Protein AF-0000000087427151 (afdb_homodimer)

Solvent-accessible surface area (backbone atoms only — not comparable to full-atom values): 13301 Å² total; per-residue (Å²): 130,55,68,69,26,50,52,30,38,53,50,11,52,51,24,40,55,51,20,52,50,47,48,50,53,54,58,50,24,74,82,51,83,74,67,78,64,53,66,47,52,51,38,21,28,48,28,22,36,52,40,26,17,50,49,28,34,48,53,12,50,48,68,59,67,52,64,54,45,85,96,53,90,45,73,67,59,61,66,34,48,52,46,16,54,52,26,26,49,53,14,23,51,39,22,36,74,51,30,50,87,61,68,54,30,51,50,14,49,50,30,34,51,47,13,52,48,31,36,48,62,40,44,51,86,55,68,64,62,88,91,108,129,54,70,68,26,50,53,30,38,54,50,11,51,53,23,40,54,52,20,51,50,48,48,52,52,54,57,51,25,73,81,51,83,73,66,77,64,53,67,48,52,51,38,21,27,48,27,22,36,52,40,27,16,50,49,30,33,47,52,12,50,47,68,60,68,52,63,55,46,86,95,53,90,46,75,67,61,59,65,33,48,51,46,16,55,53,27,25,48,54,14,21,50,37,21,36,74,53,28,49,89,60,68,53,31,51,50,14,50,49,30,34,50,46,13,52,50,31,37,48,62,41,44,50,86,54,68,63,61,88,91,108

Nearest PDB structures (foldseek):
  8fyv-assembly3_E  TM=3.499E-01  e=4.740E+00  Salmonella enterica subsp. enterica serovar Typhimurium
  2d4u-assembly1_A  TM=3.387E-01  e=9.715E+00  Escherichia coli
  8fyv-assembly3_E  TM=3.479E-01  e=5.621E+00  Salmonella enterica subsp. enterica serovar Typhimurium
  8zrt-assembly1_R  TM=3.777E-01  e=8.456E+00  Homo sapiens

Sequence (264 aa):
MPSISYWAIRLALIHLGLGLTAGALMLAHKGYPFLPHFDRWLTAHFHTMLFGWTVQLVIGVGYWILPKFRGGTSRGNDALAIAAIVLVNVGTLMGAGFALYGVAATVAFALQAGAAVCFAVHLWPRVKAFGAMPSISYWAIRLALIHLGLGLTAGALMLAHKGYPFLPHFDRWLTAHFHTMLFGWTVQLVIGVGYWILPKFRGGTSRGNDALAIAAIVLVNVGTLMGAGFALYGVAATVAFALQAGAAVCFAVHLWPRVKAFGA

InterPro domains:
  IPR036927 Cytochrome c oxidase-like, subunit I superfamily [G3DSA:1.20.210.10] (2-131)
  IPR036927 Cytochrome c oxidase-like, subunit I superfamily [SSF81442] (6-124)

pLDDT: mean 91.61, std 9.94, range [50.0, 98.88]

Organism: Persicimonas caeni (NCBI:txid2292766)

Radius of gyration: 19.92 Å; Cα contacts (8 Å, |Δi|>4): 358; chains: 2; bounding box: 45×57×50 Å

Foldseek 3Di:
DDPLLVVLQVQLVVLVVVLVVLVVVLVVCVVPPDDPPNVLSVQLSCLSNVQRHVVSNCLSVVLVPFDDDPPDPHLADVVLSVQLSVLSVVLSCQRNPVVDDDDSPVSSVVSNVSSVVSSCVSCVVRDDDVPD/DDPLLVVLQVQLVVLVVVLVVLVVVLVVCVVPPDDPPNVLSVQLSCLSNVQRHPVSNCLSVVLVPFDDPPPDPHLADVVLSVQLSVLSVVLSCQRNPPVDDDDSPVSSVVSNVSSVVSSCVSCVVRDDDVPD

Structure (mmCIF, N/CA/C/O backbone):
data_AF-0000000087427151-model_v1
#
loop_
_entity.id
_entity.type
_entity.pdbx_description
1 polymer 'Cbb3-type cytochrome c oxidase subunit I'
#
loop_
_atom_site.group_PDB
_atom_site.id
_atom_site.type_symbol
_atom_site.label_atom_id
_atom_site.label_alt_id
_atom_site.label_comp_id
_atom_site.label_asym_id
_atom_site.label_entity_id
_atom_site.label_seq_id
_atom_site.pdbx_PDB_ins_code
_atom_site.Cartn_x
_atom_site.Cartn_y
_atom_site.Cartn_z
_atom_site.occupancy
_atom_site.B_iso_or_equiv
_atom_site.auth_seq_id
_atom_site.auth_comp_id
_atom_site.auth_asym_id
_atom_site.auth_atom_id
_atom_site.pdbx_PDB_model_num
ATOM 1 N N . MET A 1 1 ? -7.93 14.383 13.516 1 87.38 1 MET A N 1
ATOM 2 C CA . MET A 1 1 ? -8.391 14 12.188 1 87.38 1 MET A CA 1
ATOM 3 C C . MET A 1 1 ? -9.891 13.742 12.188 1 87.38 1 MET A C 1
ATOM 5 O O . MET A 1 1 ? -10.461 13.352 13.211 1 87.38 1 MET A O 1
ATOM 9 N N . PRO A 1 2 ? -10.523 14.016 11.086 1 93.19 2 PRO A N 1
ATOM 10 C CA . PRO A 1 2 ? -11.969 13.766 11.023 1 93.19 2 PRO A CA 1
ATOM 11 C C . PRO A 1 2 ? -12.312 12.289 11.195 1 93.19 2 PRO A C 1
ATOM 13 O O . PRO A 1 2 ? -11.516 11.414 10.836 1 93.19 2 PRO A O 1
ATOM 16 N N . SER A 1 3 ? -13.508 12.055 11.781 1 95.81 3 SER A N 1
ATOM 17 C CA . SER A 1 3 ? -13.914 10.68 12.07 1 95.81 3 SER A CA 1
ATOM 18 C C . SER A 1 3 ? -13.938 9.828 10.812 1 95.81 3 SER A C 1
ATOM 20 O O . SER A 1 3 ? -13.602 8.641 10.852 1 95.81 3 SER A O 1
ATOM 22 N N . ILE A 1 4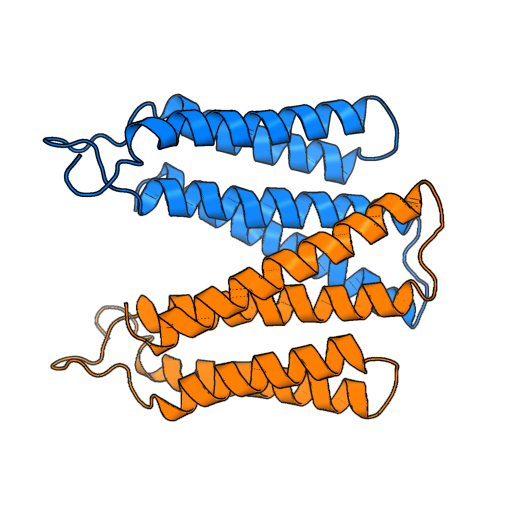 ? -14.297 10.336 9.648 1 97.62 4 ILE A N 1
ATOM 23 C CA . ILE A 1 4 ? -14.344 9.609 8.383 1 97.62 4 ILE A CA 1
ATOM 24 C C . ILE A 1 4 ? -12.945 9.109 8.016 1 97.62 4 ILE A C 1
ATOM 26 O O . ILE A 1 4 ? -12.766 7.941 7.676 1 97.62 4 ILE A O 1
ATOM 30 N N . SER A 1 5 ? -11.977 9.969 8.164 1 97.69 5 SER A N 1
ATOM 31 C CA . SER A 1 5 ? -10.594 9.594 7.895 1 97.69 5 SER A CA 1
ATOM 32 C C . SER A 1 5 ? -10.102 8.547 8.883 1 97.69 5 SER A C 1
ATOM 34 O O . SER A 1 5 ? -9.438 7.586 8.492 1 97.69 5 SER A O 1
ATOM 36 N N . TYR A 1 6 ? -10.484 8.789 10.102 1 96.94 6 TYR A N 1
ATOM 37 C CA . TYR A 1 6 ? -10.094 7.871 11.164 1 96.94 6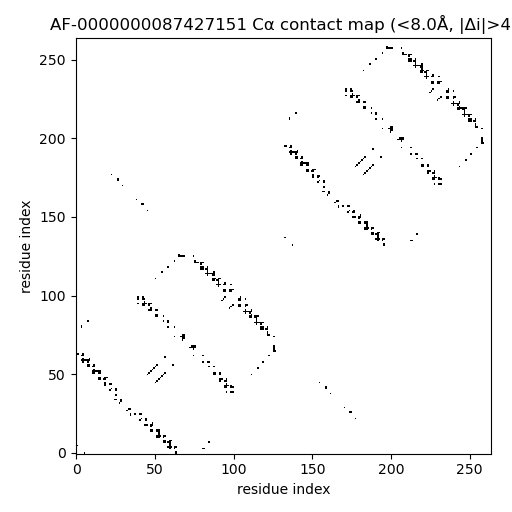 TYR A CA 1
ATOM 38 C C . TYR A 1 6 ? -10.523 6.445 10.844 1 96.94 6 TYR A C 1
ATOM 40 O O . TYR A 1 6 ? -9.703 5.523 10.859 1 96.94 6 TYR A O 1
ATOM 48 N N . TRP A 1 7 ? -11.68 6.203 10.539 1 98.06 7 TRP A N 1
ATOM 49 C CA . TRP A 1 7 ? -12.219 4.875 10.273 1 98.06 7 TRP A CA 1
ATOM 50 C C . TRP A 1 7 ? -11.672 4.312 8.969 1 98.06 7 TRP A C 1
ATOM 52 O O . TRP A 1 7 ? -11.352 3.125 8.875 1 98.06 7 TRP A O 1
ATOM 62 N N . ALA A 1 8 ? -11.586 5.168 7.961 1 98.62 8 ALA A N 1
ATOM 63 C CA . ALA A 1 8 ? -11.047 4.711 6.684 1 98.62 8 ALA A CA 1
ATOM 64 C C . ALA A 1 8 ? -9.625 4.188 6.852 1 98.62 8 ALA A C 1
ATOM 66 O O . ALA A 1 8 ? -9.281 3.125 6.32 1 98.62 8 ALA A O 1
ATOM 67 N N . ILE A 1 9 ? -8.852 4.898 7.637 1 98 9 ILE A N 1
ATOM 68 C CA . ILE A 1 9 ? -7.445 4.535 7.793 1 98 9 ILE A CA 1
ATOM 69 C C . ILE A 1 9 ? -7.324 3.295 8.672 1 98 9 ILE A C 1
ATOM 71 O O . ILE A 1 9 ? -6.531 2.396 8.391 1 98 9 ILE A O 1
ATOM 75 N N . ARG A 1 10 ? -8.102 3.18 9.711 1 98.44 10 ARG A N 1
ATOM 76 C CA . ARG A 1 10 ? -8.102 1.993 10.562 1 98.44 10 ARG A CA 1
ATOM 77 C C . ARG A 1 10 ? -8.484 0.75 9.766 1 98.44 10 ARG A C 1
ATOM 79 O O . ARG A 1 10 ? -7.84 -0.297 9.898 1 98.44 10 ARG A O 1
ATOM 86 N N . LEU A 1 11 ? -9.484 0.856 8.93 1 98.81 11 LEU A N 1
ATOM 87 C CA . LEU A 1 11 ? -9.906 -0.266 8.094 1 98.81 11 LEU A CA 1
ATOM 88 C C . LEU A 1 11 ? -8.836 -0.619 7.07 1 98.81 11 LEU A C 1
ATOM 90 O O . LEU A 1 11 ? -8.602 -1.797 6.789 1 98.81 11 LEU A O 1
ATOM 94 N N . ALA A 1 12 ? -8.211 0.406 6.559 1 98.69 12 ALA A N 1
ATOM 95 C CA . ALA A 1 12 ? -7.121 0.163 5.621 1 98.69 12 ALA A CA 1
ATOM 96 C C . ALA A 1 12 ? -6 -0.641 6.277 1 98.69 12 ALA A C 1
ATOM 98 O O . ALA A 1 12 ? -5.445 -1.556 5.664 1 98.69 12 ALA A O 1
ATOM 99 N N . LEU A 1 13 ? -5.715 -0.351 7.531 1 98.38 13 LEU A N 1
ATOM 100 C CA . LEU A 1 13 ? -4.648 -1.036 8.25 1 98.38 13 LEU A CA 1
ATOM 101 C C . LEU A 1 13 ? -5.027 -2.486 8.539 1 98.38 13 LEU A C 1
ATOM 103 O O . LEU A 1 13 ? -4.172 -3.371 8.516 1 98.38 13 LEU A O 1
ATOM 107 N N . ILE A 1 14 ? -6.207 -2.705 8.812 1 98.5 14 ILE A N 1
ATOM 108 C CA . ILE A 1 14 ? -6.68 -4.07 9 1 98.5 14 ILE A CA 1
ATOM 109 C C . ILE A 1 14 ? -6.508 -4.863 7.707 1 98.5 14 ILE A C 1
ATOM 111 O O . ILE A 1 14 ? -5.984 -5.98 7.723 1 98.5 14 ILE A O 1
ATOM 115 N N . HIS A 1 15 ? -6.898 -4.312 6.598 1 98.69 15 HIS A N 1
ATOM 116 C CA . HIS A 1 15 ? -6.738 -4.961 5.301 1 98.69 15 HIS A CA 1
ATOM 117 C C . HIS A 1 15 ? -5.266 -5.16 4.965 1 98.69 15 HIS A C 1
ATOM 119 O O . HIS A 1 15 ? -4.898 -6.16 4.344 1 98.69 15 HIS A O 1
ATOM 125 N N . LEU A 1 16 ? -4.469 -4.176 5.344 1 98.31 16 LEU A N 1
ATOM 126 C CA . LEU A 1 16 ? -3.031 -4.34 5.16 1 98.31 16 LEU A CA 1
ATOM 127 C C . LEU A 1 16 ? -2.537 -5.605 5.848 1 98.31 16 LEU A C 1
ATOM 129 O O . LEU A 1 16 ? -1.842 -6.422 5.234 1 98.31 16 LEU A O 1
ATOM 133 N N . GLY A 1 17 ? -2.887 -5.77 7.094 1 97.62 17 GLY A N 1
ATOM 134 C CA . GLY A 1 17 ? -2.49 -6.957 7.836 1 97.62 17 GLY A CA 1
ATOM 135 C C . GLY A 1 17 ? -2.971 -8.25 7.195 1 97.62 17 GLY A C 1
ATOM 136 O O . GLY A 1 17 ? -2.203 -9.203 7.059 1 97.62 17 GLY A O 1
ATOM 137 N N . LEU A 1 18 ? -4.188 -8.219 6.762 1 97.62 18 LEU A N 1
ATOM 138 C CA . LEU A 1 18 ? -4.777 -9.398 6.141 1 97.62 18 LEU A CA 1
ATOM 139 C C . LEU A 1 18 ? -4.121 -9.695 4.797 1 97.62 18 LEU A C 1
ATOM 141 O O . LEU A 1 18 ? -3.814 -10.852 4.492 1 97.62 18 LEU A O 1
ATOM 145 N N . GLY A 1 19 ? -3.969 -8.695 4.027 1 97.38 19 GLY A N 1
ATOM 146 C CA . GLY A 1 19 ? -3.355 -8.859 2.719 1 97.38 19 GLY A CA 1
ATOM 147 C C . GLY A 1 19 ? -1.903 -9.289 2.791 1 97.38 19 GLY A C 1
ATOM 148 O O . GLY A 1 19 ? -1.458 -10.125 2.002 1 97.38 19 GLY A O 1
ATOM 149 N N . LEU A 1 20 ? -1.153 -8.734 3.754 1 96.88 20 LEU A N 1
ATOM 150 C CA . LEU A 1 20 ? 0.233 -9.133 3.971 1 96.88 20 LEU A CA 1
ATOM 151 C C . LEU A 1 20 ? 0.316 -10.602 4.387 1 96.88 20 LEU A C 1
ATOM 153 O O . LEU A 1 20 ? 1.207 -11.328 3.938 1 96.88 20 LEU A O 1
ATOM 157 N N . THR A 1 21 ? -0.578 -10.977 5.234 1 97.12 21 THR A N 1
ATOM 158 C CA . THR A 1 21 ? -0.608 -12.367 5.684 1 97.12 21 THR A CA 1
ATOM 159 C C . THR A 1 21 ? -0.883 -13.305 4.512 1 97.12 21 THR A C 1
ATOM 161 O O . THR A 1 21 ? -0.166 -14.289 4.32 1 97.12 21 THR A O 1
ATOM 164 N N . ALA A 1 22 ? -1.853 -13.016 3.699 1 95.44 22 ALA A N 1
ATOM 165 C CA . ALA A 1 22 ? -2.168 -13.828 2.529 1 95.44 22 ALA A CA 1
ATOM 166 C C . ALA A 1 22 ? -0.983 -13.898 1.57 1 95.44 22 ALA A C 1
ATOM 168 O O . ALA A 1 22 ? -0.654 -14.961 1.05 1 95.44 22 ALA A O 1
ATOM 169 N N . GLY A 1 23 ? -0.388 -12.805 1.284 1 95.62 23 GLY A N 1
ATOM 170 C CA . GLY A 1 23 ? 0.775 -12.766 0.413 1 95.62 23 GLY A CA 1
ATOM 171 C C . GLY A 1 23 ? 1.943 -13.578 0.933 1 95.62 23 GLY A C 1
ATOM 172 O O . GLY A 1 23 ? 2.613 -14.273 0.165 1 95.62 23 G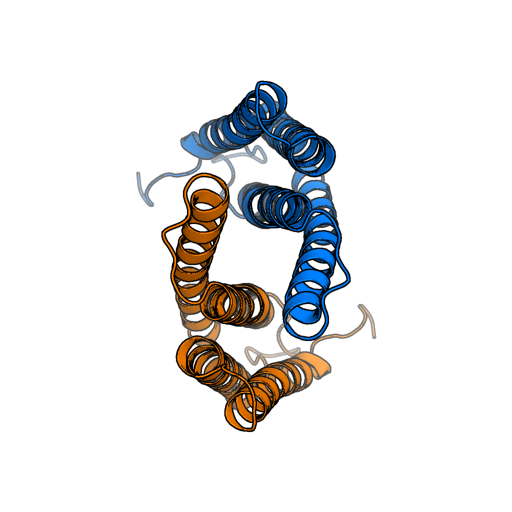LY A O 1
ATOM 173 N N . ALA A 1 24 ? 2.176 -13.445 2.248 1 94.81 24 ALA A N 1
ATOM 174 C CA . ALA A 1 24 ? 3.264 -14.203 2.861 1 94.81 24 ALA A CA 1
ATOM 175 C C . ALA A 1 24 ? 3.025 -15.703 2.742 1 94.81 24 ALA A C 1
ATOM 177 O O . ALA A 1 24 ? 3.955 -16.469 2.477 1 94.81 24 ALA A O 1
ATOM 178 N N . LEU A 1 25 ? 1.838 -16.109 2.922 1 94.75 25 LEU A N 1
ATOM 179 C CA . LEU A 1 25 ? 1.504 -17.516 2.801 1 94.75 25 LEU A CA 1
ATOM 180 C C . LEU A 1 25 ? 1.685 -18 1.364 1 94.75 25 LEU A C 1
ATOM 182 O O . LEU A 1 25 ? 2.164 -19.109 1.132 1 94.75 25 LEU A O 1
ATOM 186 N N . MET A 1 26 ? 1.349 -17.188 0.413 1 93.56 26 MET A N 1
ATOM 187 C CA . MET A 1 26 ? 1.511 -17.547 -0.993 1 93.56 26 MET A CA 1
ATOM 188 C C . MET A 1 26 ? 2.986 -17.656 -1.362 1 93.56 26 MET A C 1
ATOM 190 O O . MET A 1 26 ? 3.381 -18.531 -2.125 1 93.56 26 MET A O 1
ATOM 194 N N . LEU A 1 27 ? 3.719 -16.766 -0.866 1 90.88 27 LEU A N 1
ATOM 195 C CA . LEU A 1 27 ? 5.156 -16.812 -1.106 1 90.88 27 LEU A CA 1
ATOM 196 C C . LEU A 1 27 ? 5.766 -18.078 -0.511 1 90.88 27 LEU A C 1
ATOM 198 O O . LEU A 1 27 ? 6.598 -18.719 -1.147 1 90.88 27 LEU A O 1
ATOM 202 N N . ALA A 1 28 ? 5.359 -18.438 0.677 1 91.06 28 ALA A N 1
ATOM 203 C CA . ALA A 1 28 ? 5.828 -19.656 1.327 1 91.06 28 ALA A CA 1
ATOM 204 C C . ALA A 1 28 ? 5.41 -20.906 0.539 1 91.06 28 ALA A C 1
ATOM 206 O O . ALA A 1 28 ? 6.145 -21.891 0.482 1 91.06 28 ALA A O 1
ATOM 207 N N . HIS A 1 29 ? 4.277 -20.828 -0.017 1 91.88 29 HIS A N 1
ATOM 208 C CA . HIS A 1 29 ? 3.732 -21.922 -0.804 1 91.88 29 HIS A CA 1
ATOM 209 C C . HIS A 1 29 ? 4.633 -22.25 -1.991 1 91.88 29 HIS A C 1
ATOM 211 O O . HIS A 1 29 ? 4.664 -23.391 -2.459 1 91.88 29 HIS A O 1
ATOM 217 N N . LYS A 1 30 ? 5.289 -21.25 -2.508 1 82.56 30 LYS A N 1
ATOM 218 C CA . LYS A 1 30 ? 6.211 -21.469 -3.619 1 82.56 30 LYS A CA 1
ATOM 219 C C . LYS A 1 30 ? 7.285 -22.484 -3.254 1 82.56 30 LYS A C 1
ATOM 221 O O . LYS A 1 30 ? 7.684 -23.297 -4.086 1 82.56 30 LYS A O 1
ATOM 226 N N . GLY A 1 31 ? 7.832 -22.531 -2.035 1 81.62 31 GLY A N 1
ATOM 227 C CA . GLY A 1 31 ? 8.844 -23.469 -1.577 1 81.62 31 GLY A CA 1
ATOM 228 C C . GLY A 1 31 ? 8.273 -24.812 -1.201 1 81.62 31 GLY A C 1
ATOM 229 O O . GLY A 1 31 ? 8.875 -25.859 -1.503 1 81.62 31 GLY A O 1
ATOM 230 N N . TYR A 1 32 ? 7.168 -24.719 -0.47 1 87.25 32 TYR A N 1
ATOM 231 C CA . TYR A 1 32 ? 6.453 -25.906 -0.034 1 87.25 32 TYR A CA 1
ATOM 232 C C . TYR A 1 32 ? 4.953 -25.766 -0.268 1 87.25 32 TYR A C 1
ATOM 234 O O . TYR A 1 32 ? 4.262 -25.094 0.506 1 87.25 32 TYR A O 1
ATOM 242 N N . PRO A 1 33 ? 4.453 -26.5 -1.306 1 88.75 33 PRO A N 1
ATOM 243 C CA . PRO A 1 33 ? 3.043 -26.328 -1.659 1 88.75 33 PRO A CA 1
ATOM 244 C C . PRO A 1 33 ? 2.098 -26.828 -0.568 1 88.75 33 PRO A C 1
ATOM 246 O O . PRO A 1 33 ? 2.186 -28 -0.154 1 88.75 33 PRO A O 1
ATOM 249 N N . PHE A 1 34 ? 1.291 -25.891 0.056 1 91.94 34 PHE A N 1
ATOM 250 C CA . PHE A 1 34 ? 0.38 -26.281 1.126 1 91.94 34 PHE A CA 1
ATOM 251 C C . PHE A 1 34 ? -0.956 -25.562 0.99 1 91.94 34 PHE A C 1
ATOM 253 O O . PHE A 1 34 ? -1.916 -25.891 1.691 1 91.94 34 PHE A O 1
ATOM 260 N N . LEU A 1 35 ? -1.004 -24.516 0.107 1 88.56 35 LEU A N 1
ATOM 261 C CA . LEU A 1 35 ? -2.217 -23.734 -0.038 1 88.56 35 LEU A CA 1
ATOM 262 C C . LEU A 1 35 ? -3.113 -24.297 -1.132 1 88.56 35 LEU A C 1
ATOM 264 O O . LEU A 1 35 ? -2.766 -24.25 -2.314 1 88.56 35 LEU A O 1
ATOM 268 N N . PRO A 1 36 ? -4.262 -24.906 -0.667 1 88.81 36 PRO A N 1
ATOM 269 C CA . PRO A 1 36 ? -5.211 -25.312 -1.708 1 88.81 36 PRO A CA 1
ATOM 270 C C . PRO A 1 36 ? -5.867 -24.125 -2.406 1 88.81 36 PRO A C 1
ATOM 272 O O . PRO A 1 36 ? -5.969 -23.047 -1.825 1 88.81 36 PRO A O 1
ATOM 275 N N . HIS A 1 37 ? -6.254 -24.281 -3.688 1 87.25 37 HIS A N 1
ATOM 276 C CA . HIS A 1 37 ? -6.945 -23.25 -4.457 1 87.25 37 HIS A CA 1
ATOM 277 C C . HIS A 1 37 ? -6.152 -21.953 -4.477 1 87.25 37 HIS A C 1
ATOM 279 O O . HIS A 1 37 ? -6.691 -20.875 -4.176 1 87.25 37 HIS A O 1
ATOM 285 N N . PHE A 1 38 ? -4.949 -21.953 -4.836 1 88 38 PHE A N 1
ATOM 286 C CA . PHE A 1 38 ? -4.023 -20.812 -4.883 1 88 38 PHE A CA 1
ATOM 287 C C . PHE A 1 38 ? -4.652 -19.625 -5.598 1 88 38 PHE A C 1
ATOM 289 O O . PHE A 1 38 ? -4.453 -18.484 -5.199 1 88 38 PHE A O 1
ATOM 296 N N . ASP A 1 39 ? -5.426 -19.922 -6.566 1 86.44 39 ASP A N 1
ATOM 297 C CA . ASP A 1 39 ? -6.062 -18.875 -7.359 1 86.44 39 ASP A CA 1
ATOM 298 C C . ASP A 1 39 ? -7.023 -18.062 -6.508 1 86.44 39 ASP A C 1
ATOM 300 O O . ASP A 1 39 ? -7.168 -16.844 -6.715 1 86.44 39 ASP A O 1
ATOM 304 N N . ARG A 1 40 ? -7.629 -18.719 -5.574 1 89.31 40 ARG A N 1
ATOM 305 C CA . ARG A 1 40 ? -8.555 -18 -4.699 1 89.31 40 ARG A CA 1
ATOM 306 C C . ARG A 1 40 ? -7.801 -17.094 -3.736 1 89.31 40 ARG A C 1
ATOM 308 O O . ARG A 1 40 ? -8.281 -16.016 -3.398 1 89.31 40 ARG A O 1
ATOM 315 N N . TRP A 1 41 ? -6.684 -17.547 -3.311 1 92.56 41 TRP A N 1
ATOM 316 C CA . TRP A 1 41 ? -5.844 -16.734 -2.441 1 92.56 41 TRP A CA 1
ATOM 317 C C . TRP A 1 41 ? -5.324 -15.508 -3.182 1 92.56 41 TRP A C 1
ATOM 319 O O . TRP A 1 41 ? -5.25 -14.414 -2.613 1 92.56 41 TRP A O 1
ATOM 329 N N . LEU A 1 42 ? -4.973 -15.734 -4.406 1 92.69 42 LEU A N 1
ATOM 330 C CA . LEU A 1 42 ? -4.492 -14.633 -5.242 1 92.69 42 LEU A CA 1
ATOM 331 C C . LEU A 1 42 ? -5.57 -13.57 -5.418 1 92.69 42 LEU A C 1
ATOM 333 O O . LEU A 1 42 ? -5.289 -12.375 -5.309 1 92.69 42 LEU A O 1
ATOM 337 N N . THR A 1 43 ? -6.738 -14 -5.719 1 93.06 43 THR A N 1
ATOM 338 C CA . THR A 1 43 ? -7.855 -13.078 -5.91 1 93.06 43 THR A CA 1
ATOM 339 C C . THR A 1 43 ? -8.156 -12.32 -4.621 1 93.06 43 THR A C 1
ATOM 341 O O . THR A 1 43 ? -8.336 -11.102 -4.637 1 93.06 43 THR A O 1
ATOM 344 N N . ALA A 1 44 ? -8.188 -13.023 -3.529 1 94.5 44 ALA A N 1
ATOM 345 C CA . ALA A 1 44 ? -8.438 -12.398 -2.234 1 94.5 44 ALA A CA 1
ATOM 346 C C . ALA A 1 44 ? -7.352 -11.383 -1.89 1 94.5 44 ALA A C 1
ATOM 348 O O . ALA A 1 44 ? -7.645 -10.281 -1.423 1 94.5 44 ALA A O 1
ATOM 349 N N . HIS A 1 45 ? -6.145 -11.773 -2.084 1 96.88 45 HIS A N 1
ATOM 350 C CA . HIS A 1 45 ? -5.008 -10.883 -1.857 1 96.88 45 HIS A CA 1
ATOM 351 C C . HIS A 1 45 ? -5.121 -9.617 -2.699 1 96.88 45 HIS A C 1
ATOM 353 O O . HIS A 1 45 ? -4.941 -8.516 -2.188 1 96.88 45 HIS A O 1
ATOM 359 N N . PHE A 1 46 ? -5.457 -9.766 -3.928 1 96 46 PHE A N 1
ATOM 360 C CA . PHE A 1 46 ? -5.605 -8.648 -4.859 1 96 46 PHE A CA 1
ATOM 361 C C . PHE A 1 46 ? -6.637 -7.652 -4.352 1 96 46 PHE A C 1
ATOM 363 O O . PHE A 1 46 ? -6.355 -6.457 -4.242 1 96 46 PHE A O 1
ATOM 370 N N . HIS A 1 47 ? -7.773 -8.133 -4.027 1 96.69 47 HIS A N 1
ATOM 371 C CA . HIS A 1 47 ? -8.844 -7.25 -3.584 1 96.69 47 HIS A CA 1
ATOM 372 C C . HIS A 1 47 ? -8.5 -6.59 -2.254 1 96.69 47 HIS A C 1
ATOM 374 O O . HIS A 1 47 ? -8.727 -5.391 -2.074 1 96.69 47 HIS A O 1
ATOM 380 N N . THR A 1 48 ? -7.957 -7.309 -1.36 1 97.62 48 THR A N 1
ATOM 381 C CA . THR A 1 48 ? -7.668 -6.805 -0.023 1 97.62 48 THR A CA 1
ATOM 382 C C . THR A 1 48 ? -6.547 -5.77 -0.068 1 97.62 48 THR A C 1
ATOM 384 O O . THR A 1 48 ? -6.609 -4.75 0.625 1 97.62 48 THR A O 1
ATOM 387 N N . MET A 1 49 ? -5.586 -5.996 -0.884 1 98.38 49 MET A N 1
ATOM 388 C CA . MET A 1 49 ? -4.449 -5.082 -0.906 1 98.38 49 MET A CA 1
ATOM 389 C C . MET A 1 49 ? -4.738 -3.871 -1.787 1 98.38 49 MET A C 1
ATOM 391 O O . MET A 1 49 ? -4.473 -2.734 -1.395 1 98.38 49 MET A O 1
ATOM 395 N N . LEU A 1 50 ? -5.242 -4.059 -3.002 1 97.81 50 LEU A N 1
ATOM 396 C CA . LEU A 1 50 ? -5.48 -2.939 -3.906 1 97.81 50 LEU A CA 1
ATOM 397 C C . LEU A 1 50 ? -6.613 -2.057 -3.391 1 97.81 50 LEU A C 1
ATOM 399 O O . LEU A 1 50 ? -6.445 -0.841 -3.262 1 97.81 50 LEU A O 1
ATOM 403 N N . PHE A 1 51 ? -7.656 -2.699 -3.074 1 98.31 51 PHE A N 1
ATOM 404 C CA . PHE A 1 51 ? -8.828 -1.899 -2.74 1 98.31 51 PHE A CA 1
ATOM 405 C C . PHE A 1 51 ? -8.938 -1.702 -1.233 1 98.31 51 PHE A C 1
ATOM 407 O O . PHE A 1 51 ? -9.125 -0.579 -0.761 1 98.31 51 PHE A O 1
ATOM 414 N N . GLY A 1 52 ? -8.797 -2.746 -0.444 1 98.5 52 GLY A N 1
ATOM 415 C CA . GLY A 1 52 ? -8.93 -2.664 1.002 1 98.5 52 GLY A CA 1
ATOM 416 C C . GLY A 1 52 ? -7.887 -1.771 1.647 1 98.5 52 GLY A C 1
ATOM 417 O O . GLY A 1 52 ? -8.203 -0.967 2.525 1 98.5 52 GLY A O 1
ATOM 418 N N . TRP A 1 53 ? -6.684 -1.924 1.209 1 98.44 53 TRP A N 1
ATOM 419 C CA . TRP A 1 53 ? -5.578 -1.182 1.805 1 98.44 53 TRP A CA 1
ATOM 420 C C . TRP A 1 53 ? -5.254 0.063 0.986 1 98.44 53 TRP A C 1
ATOM 422 O O . TRP A 1 53 ? -5.461 1.188 1.447 1 98.44 53 TRP A O 1
ATOM 432 N N . THR A 1 54 ? -4.906 -0.07 -0.258 1 97.88 54 THR A N 1
ATOM 433 C CA . THR A 1 54 ? -4.332 1.026 -1.032 1 97.88 54 THR A CA 1
ATOM 434 C C . THR A 1 54 ? -5.391 2.084 -1.337 1 97.88 54 THR A C 1
ATOM 436 O O . THR A 1 54 ? -5.223 3.254 -0.992 1 97.88 54 THR A O 1
ATOM 439 N N . VAL A 1 55 ? -6.484 1.717 -1.98 1 98.31 55 VAL A N 1
ATOM 440 C CA . VAL A 1 55 ? -7.516 2.676 -2.367 1 98.31 55 VAL A CA 1
ATOM 441 C C . VAL A 1 55 ? -8.148 3.285 -1.12 1 98.31 55 VAL A C 1
ATOM 443 O O . VAL A 1 55 ? -8.375 4.496 -1.06 1 98.31 55 VAL A O 1
ATOM 446 N N . GLN A 1 56 ? -8.398 2.465 -0.146 1 98.81 56 GLN A N 1
ATOM 447 C CA . GLN A 1 56 ? -9.016 2.957 1.08 1 98.81 56 GLN A CA 1
ATOM 448 C C . GLN A 1 56 ? -8.078 3.893 1.834 1 98.81 56 GLN A C 1
ATOM 450 O O . GLN A 1 56 ? -8.523 4.855 2.461 1 98.81 56 GLN A O 1
ATOM 455 N N . LEU A 1 57 ? -6.809 3.607 1.793 1 97.75 57 LEU A N 1
ATOM 456 C CA . LEU A 1 57 ? -5.855 4.551 2.365 1 97.75 57 LEU A CA 1
ATOM 457 C C . LEU A 1 57 ? -5.938 5.902 1.665 1 97.75 57 LEU A C 1
ATOM 459 O O . LEU A 1 57 ? -5.902 6.945 2.318 1 97.75 57 LEU A O 1
ATOM 463 N N . VAL A 1 58 ? -6 5.855 0.385 1 96.69 58 VAL A N 1
ATOM 464 C CA . VAL A 1 58 ? -6.109 7.074 -0.41 1 96.69 58 VAL A CA 1
ATOM 465 C C . VAL A 1 58 ? -7.375 7.836 -0.021 1 96.69 58 VAL A C 1
ATOM 467 O O . VAL A 1 58 ? -7.352 9.055 0.129 1 96.69 58 VAL A O 1
ATOM 470 N N . ILE A 1 59 ? -8.461 7.152 0.184 1 98.06 59 ILE A N 1
ATOM 471 C CA . ILE A 1 59 ? -9.727 7.773 0.57 1 98.06 59 ILE A CA 1
ATOM 472 C C . ILE A 1 59 ? -9.578 8.445 1.933 1 98.06 59 ILE A C 1
ATOM 474 O O . ILE A 1 59 ? -9.953 9.602 2.105 1 98.06 59 ILE A O 1
ATOM 478 N N . GLY A 1 60 ? -9.016 7.723 2.875 1 97.44 60 GLY A N 1
ATOM 479 C CA . GLY A 1 60 ? -8.867 8.25 4.223 1 97.44 60 GLY A CA 1
ATOM 480 C C . GLY A 1 60 ? -7.922 9.43 4.297 1 97.44 60 GLY A C 1
ATOM 481 O O . GLY A 1 60 ? -8.258 10.469 4.879 1 97.44 60 GLY A O 1
ATOM 482 N N . VAL A 1 61 ? -6.742 9.297 3.711 1 94.56 61 VAL A N 1
ATOM 483 C CA . VAL A 1 61 ? -5.738 10.352 3.752 1 94.56 61 VAL A CA 1
ATOM 484 C C . VAL A 1 61 ? -6.18 11.531 2.881 1 94.56 61 VAL A C 1
ATOM 486 O O . VAL A 1 61 ? -6.012 12.688 3.26 1 94.56 61 VAL A O 1
ATOM 489 N N . GLY A 1 62 ? -6.73 11.203 1.718 1 94.5 62 GLY A N 1
ATOM 490 C CA . GLY A 1 62 ? -7.219 12.258 0.84 1 94.5 62 GLY A CA 1
ATOM 491 C C . GLY A 1 62 ? -8.297 13.109 1.479 1 94.5 62 GLY A C 1
ATOM 492 O O . GLY A 1 62 ? -8.281 14.336 1.339 1 94.5 62 GLY A O 1
ATOM 493 N N . TYR A 1 63 ? -9.25 12.523 2.139 1 96.19 63 TYR A N 1
ATOM 494 C CA . TYR A 1 63 ? -10.297 13.258 2.85 1 96.19 63 TYR A CA 1
ATOM 495 C C . TYR A 1 63 ? -9.688 14.195 3.883 1 96.19 63 TYR A C 1
ATOM 497 O O . TYR A 1 63 ? -10.164 15.32 4.059 1 96.19 63 TYR A O 1
ATOM 505 N N . TRP A 1 64 ? -8.641 13.727 4.477 1 92.81 64 TRP A N 1
ATOM 506 C CA . TRP A 1 64 ? -8.031 14.43 5.605 1 92.81 64 TRP A CA 1
ATOM 507 C C . TRP A 1 64 ? -7.148 15.57 5.121 1 92.81 64 TRP A C 1
ATOM 509 O O . TRP A 1 64 ? -7.25 16.703 5.621 1 92.81 64 TRP A O 1
ATOM 519 N N . ILE A 1 65 ? -6.355 15.391 4.07 1 89.88 65 ILE A N 1
ATOM 520 C CA . ILE A 1 65 ? -5.238 16.297 3.83 1 89.88 65 ILE A CA 1
ATOM 521 C C . ILE A 1 65 ? -5.621 17.312 2.76 1 89.88 65 ILE A C 1
ATOM 523 O O . ILE A 1 65 ? -5.02 18.391 2.67 1 89.88 65 ILE A O 1
ATOM 527 N N . LEU A 1 66 ? -6.535 17.047 1.875 1 88.94 66 LEU A N 1
ATOM 528 C CA . LEU A 1 66 ? -6.883 18 0.831 1 88.94 66 LEU A CA 1
ATOM 529 C C . LEU A 1 66 ? -7.551 19.234 1.429 1 88.94 66 LEU A C 1
ATOM 531 O O . LEU A 1 66 ? -8.242 19.141 2.443 1 88.94 66 LEU A O 1
ATOM 535 N N . PRO A 1 67 ? -7.355 20.359 0.812 1 86.56 67 PRO A N 1
ATOM 536 C CA . PRO A 1 67 ? -7.855 21.625 1.378 1 86.56 67 PRO A CA 1
ATOM 537 C C . PRO A 1 67 ? -9.375 21.641 1.519 1 86.56 67 PRO A C 1
ATOM 539 O O . PRO A 1 67 ? -10.086 21.078 0.674 1 86.56 67 PRO A O 1
ATOM 542 N N . LYS A 1 68 ? -9.812 22.266 2.586 1 89.06 68 LYS A N 1
ATOM 543 C CA . LYS A 1 68 ? -11.234 22.531 2.791 1 89.06 68 LYS A CA 1
ATOM 544 C C . LYS A 1 68 ? -11.727 23.656 1.881 1 89.06 68 LYS A C 1
ATOM 546 O O . LYS A 1 68 ? -10.922 24.328 1.237 1 89.06 68 LYS A O 1
ATOM 551 N N . PHE A 1 69 ? -13.086 23.672 1.745 1 84.25 69 PHE A N 1
ATOM 552 C CA . PHE A 1 69 ? -13.648 24.766 0.977 1 84.25 69 PHE A CA 1
ATOM 553 C C . PHE A 1 69 ? -13.375 26.109 1.663 1 84.25 69 PHE A C 1
ATOM 555 O O . PHE A 1 69 ? -13.312 26.172 2.893 1 84.25 69 PHE A O 1
ATOM 562 N N . ARG A 1 70 ? -13.094 27.062 0.787 1 75.62 70 ARG A N 1
ATOM 563 C CA . ARG A 1 70 ? -12.766 28.406 1.267 1 75.62 70 ARG A CA 1
ATOM 564 C C . ARG A 1 70 ? -13.852 28.922 2.197 1 75.62 70 ARG A C 1
ATOM 566 O O . ARG A 1 70 ? -15.039 28.859 1.878 1 75.62 70 ARG A O 1
ATOM 573 N N . GLY A 1 71 ? -13.422 29.5 3.213 1 73.62 71 GLY A N 1
ATOM 574 C CA . GLY A 1 71 ? -14.305 30.234 4.105 1 73.62 71 GLY A CA 1
ATOM 575 C C . GLY A 1 71 ? -14.953 29.359 5.16 1 73.62 71 GLY A C 1
ATOM 576 O O . GLY A 1 71 ? -15.727 29.844 5.984 1 73.62 71 GLY A O 1
ATOM 577 N N . GLY A 1 72 ? -14.648 27.953 5.051 1 73.31 72 GLY A N 1
ATOM 578 C CA . GLY A 1 72 ? -15.375 27.188 6.043 1 73.31 72 GLY A CA 1
ATOM 579 C C . GLY A 1 72 ? -14.641 25.938 6.492 1 73.31 72 GLY A C 1
ATOM 580 O O . GLY A 1 72 ? -13.422 25.828 6.32 1 73.31 72 GLY A O 1
ATOM 581 N N . THR A 1 73 ? -15.375 25.172 7.262 1 79.06 73 THR A N 1
ATOM 582 C CA . THR A 1 73 ? -14.875 23.922 7.855 1 79.06 73 THR A CA 1
ATOM 583 C C . THR A 1 73 ? -15.352 22.719 7.055 1 79.06 73 THR A C 1
ATOM 585 O O . THR A 1 73 ? -15.023 21.578 7.387 1 79.06 73 THR A O 1
ATOM 588 N N . SER A 1 74 ? -15.969 23.172 5.906 1 88.94 74 SER A N 1
ATOM 589 C CA . SER A 1 74 ? -16.594 22.047 5.207 1 88.94 74 SER A CA 1
ATOM 590 C C . SER A 1 74 ? -15.633 21.391 4.227 1 88.94 74 SER A C 1
ATOM 592 O O . SER A 1 74 ? -14.844 22.078 3.572 1 88.94 74 SER A O 1
ATOM 594 N N . ARG A 1 75 ? -15.711 19.984 4.055 1 92.75 75 ARG A N 1
ATOM 595 C CA . ARG A 1 75 ? -14.938 19.219 3.09 1 92.75 75 ARG A CA 1
ATOM 596 C C . ARG A 1 75 ? -15.82 18.719 1.952 1 92.75 75 ARG A C 1
ATOM 598 O O . ARG A 1 75 ? -15.414 17.859 1.167 1 92.75 75 ARG A O 1
ATOM 605 N N . GLY A 1 76 ? -17.109 19.234 1.893 1 92.5 76 GLY A N 1
ATOM 606 C CA . GLY A 1 76 ? -18.016 18.781 0.848 1 92.5 76 GLY A CA 1
ATOM 607 C C . GLY A 1 76 ? -19.062 17.812 1.35 1 92.5 76 GLY A C 1
ATOM 608 O O . GLY A 1 76 ? -19.5 17.906 2.5 1 92.5 76 GLY A O 1
ATOM 609 N N . ASN A 1 77 ? -19.594 17.047 0.433 1 94.5 77 ASN A N 1
ATOM 610 C CA . ASN A 1 77 ? -20.641 16.078 0.744 1 94.5 77 ASN A CA 1
ATOM 611 C C . ASN A 1 77 ? -20.078 14.836 1.431 1 94.5 77 ASN A C 1
ATOM 613 O O . ASN A 1 77 ? -19.562 13.938 0.767 1 94.5 77 ASN A O 1
ATOM 617 N N . ASP A 1 78 ? -20.234 14.711 2.688 1 96.06 78 ASP A N 1
ATOM 618 C CA . ASP A 1 78 ? -19.672 13.617 3.475 1 96.06 78 ASP A CA 1
ATOM 619 C C . ASP A 1 78 ? -20.297 12.281 3.086 1 96.06 78 ASP A C 1
ATOM 621 O O . ASP A 1 78 ? -19.672 11.227 3.238 1 96.06 78 ASP A O 1
ATOM 625 N N . ALA A 1 79 ? -21.531 12.352 2.594 1 97.81 79 ALA A N 1
ATOM 626 C CA . ALA A 1 79 ? -22.203 11.117 2.225 1 97.81 79 ALA A CA 1
ATOM 627 C C . ALA A 1 79 ? -21.453 10.383 1.119 1 97.81 79 ALA A C 1
ATOM 629 O O . ALA A 1 79 ? -21.438 9.148 1.082 1 97.81 79 ALA A O 1
ATOM 630 N N . LEU A 1 80 ? -20.859 11.109 0.22 1 98.38 80 LEU A N 1
ATOM 631 C CA . LEU A 1 80 ? -20.094 10.508 -0.868 1 98.38 80 LEU A CA 1
ATOM 632 C C . LEU A 1 80 ? -18.844 9.828 -0.338 1 98.38 80 LEU A C 1
ATOM 634 O O . LEU A 1 80 ? -18.484 8.734 -0.793 1 98.38 80 LEU A O 1
ATOM 638 N N . ALA A 1 81 ? -18.188 10.5 0.624 1 98.31 81 ALA A N 1
ATOM 639 C CA . ALA A 1 81 ? -16.984 9.898 1.227 1 98.31 81 ALA A CA 1
ATOM 640 C C . ALA A 1 81 ? -17.344 8.641 2.006 1 98.31 81 ALA A C 1
ATOM 642 O O . ALA A 1 81 ? -16.641 7.625 1.911 1 98.31 81 ALA A O 1
ATOM 643 N N . ILE A 1 82 ? -18.422 8.719 2.738 1 98.69 82 ILE A N 1
ATOM 644 C CA . ILE A 1 82 ? -18.875 7.566 3.512 1 98.69 82 ILE A CA 1
ATOM 645 C C . ILE A 1 82 ? -19.281 6.438 2.568 1 98.69 82 ILE A C 1
ATOM 647 O O . ILE A 1 82 ? -18.953 5.27 2.809 1 98.69 82 ILE A O 1
ATOM 651 N N . ALA A 1 83 ? -20.016 6.754 1.486 1 98.81 83 ALA A N 1
ATOM 652 C CA . ALA A 1 83 ? -20.391 5.762 0.481 1 98.81 83 ALA A CA 1
ATOM 653 C C . ALA A 1 83 ? -19.156 5.086 -0.102 1 98.81 83 ALA A C 1
ATOM 655 O O . ALA A 1 83 ? -19.141 3.873 -0.317 1 98.81 83 ALA A O 1
ATOM 656 N N . ALA A 1 84 ? -18.156 5.895 -0.382 1 98.88 84 ALA A N 1
ATOM 657 C CA . ALA A 1 84 ? -16.906 5.352 -0.922 1 98.88 84 ALA A CA 1
ATOM 658 C C . ALA A 1 84 ? -16.312 4.305 0.018 1 98.88 84 ALA A C 1
ATOM 660 O O . ALA A 1 84 ? -15.906 3.23 -0.42 1 98.88 84 ALA A O 1
ATOM 661 N N . ILE A 1 85 ? -16.312 4.559 1.331 1 98.88 85 ILE A N 1
ATOM 662 C CA . ILE A 1 85 ? -15.75 3.65 2.324 1 98.88 85 ILE A CA 1
ATOM 663 C C . ILE A 1 85 ? -16.594 2.377 2.393 1 98.88 85 ILE A C 1
ATOM 665 O O . ILE A 1 85 ? -16.047 1.27 2.438 1 98.88 85 ILE A O 1
ATOM 669 N N . VAL A 1 86 ? -17.906 2.496 2.369 1 98.88 86 VAL A N 1
ATOM 670 C CA . VAL A 1 86 ? -18.797 1.345 2.449 1 98.88 86 VAL A CA 1
ATOM 671 C C . VAL A 1 86 ? -18.641 0.483 1.197 1 98.88 86 VAL A C 1
ATOM 673 O O . VAL A 1 86 ? -18.484 -0.737 1.292 1 98.88 86 VAL A O 1
ATOM 676 N N . LEU A 1 87 ? -18.641 1.109 0.049 1 98.88 87 LEU A N 1
ATOM 677 C CA . LEU A 1 87 ? -18.578 0.392 -1.22 1 98.88 87 LEU A CA 1
ATOM 678 C C . LEU A 1 87 ? -17.25 -0.345 -1.365 1 98.88 87 LEU A C 1
ATOM 680 O O . LEU A 1 87 ? -17.219 -1.491 -1.818 1 98.88 87 LEU A O 1
ATOM 684 N N . VAL A 1 88 ? -16.188 0.302 -0.979 1 98.81 88 VAL A N 1
ATOM 685 C CA . VAL A 1 88 ? -14.883 -0.333 -1.152 1 98.81 88 VAL A CA 1
ATOM 686 C C . VAL A 1 88 ? -14.766 -1.537 -0.222 1 98.81 88 VAL A C 1
ATOM 688 O O . VAL A 1 88 ? -14.203 -2.568 -0.598 1 98.81 88 VAL A O 1
ATOM 691 N N . ASN A 1 89 ? -15.328 -1.481 0.988 1 98.75 89 ASN A N 1
ATOM 692 C CA . ASN A 1 89 ? -15.234 -2.588 1.936 1 98.75 89 ASN A CA 1
ATOM 693 C C . ASN A 1 89 ? -16.172 -3.734 1.552 1 98.75 89 ASN A C 1
ATOM 695 O O . ASN A 1 89 ? -15.773 -4.902 1.604 1 98.75 89 ASN A O 1
ATOM 699 N N . VAL A 1 90 ? -17.375 -3.412 1.173 1 97.62 90 VAL A N 1
ATOM 700 C CA . VAL A 1 90 ? -18.312 -4.457 0.761 1 97.62 90 VAL A CA 1
ATOM 701 C C . VAL A 1 90 ? -17.797 -5.145 -0.5 1 97.62 90 VAL A C 1
ATOM 703 O O . VAL A 1 90 ? -17.812 -6.371 -0.597 1 97.62 90 VAL A O 1
ATOM 706 N N . GLY A 1 91 ? -17.359 -4.348 -1.444 1 97.38 91 GLY A N 1
ATOM 707 C CA . GLY A 1 91 ? -16.766 -4.914 -2.652 1 97.38 91 GLY A CA 1
ATOM 708 C C . GLY A 1 91 ? -15.562 -5.793 -2.377 1 97.38 91 GLY A C 1
ATOM 709 O O . GLY A 1 91 ? -15.406 -6.848 -2.996 1 97.38 91 GLY A O 1
ATOM 710 N N . THR A 1 92 ? -14.711 -5.344 -1.474 1 97.38 92 THR A N 1
ATOM 711 C CA . THR A 1 92 ? -13.523 -6.109 -1.116 1 97.38 92 THR A CA 1
ATOM 712 C C . THR A 1 92 ? -13.906 -7.434 -0.461 1 97.38 92 THR A C 1
ATOM 714 O O . THR A 1 92 ? -13.336 -8.477 -0.781 1 97.38 92 THR A O 1
ATOM 717 N N . LEU A 1 93 ? -14.875 -7.414 0.434 1 95.56 93 LEU A N 1
ATOM 718 C CA . LEU A 1 93 ? -15.32 -8.625 1.109 1 95.56 93 LEU A CA 1
ATOM 719 C C . LEU A 1 93 ? -15.93 -9.609 0.115 1 95.56 93 LEU A C 1
ATOM 721 O O . LEU A 1 93 ? -15.68 -10.812 0.189 1 95.56 93 LEU A O 1
ATOM 725 N N . MET A 1 94 ? -16.703 -9.078 -0.776 1 94.44 94 MET A N 1
ATOM 726 C CA . MET A 1 94 ? -17.312 -9.922 -1.802 1 94.44 94 MET A CA 1
ATOM 727 C C . MET A 1 94 ? -16.25 -10.508 -2.727 1 94.44 94 MET A C 1
ATOM 729 O O . MET A 1 94 ? -16.297 -11.688 -3.07 1 94.44 94 MET A O 1
ATOM 733 N N . GLY A 1 95 ? -15.375 -9.688 -3.123 1 93.81 95 GLY A N 1
ATOM 734 C CA . GLY A 1 95 ? -14.312 -10.133 -4.008 1 93.81 95 GLY A CA 1
ATOM 735 C C . GLY A 1 95 ? -13.391 -11.156 -3.365 1 93.81 95 GLY A C 1
ATOM 736 O O . GLY A 1 95 ? -13 -12.133 -4 1 93.81 95 GLY A O 1
ATOM 737 N N . ALA A 1 96 ? -13.039 -10.883 -2.117 1 92.5 96 ALA A N 1
ATOM 738 C CA . ALA A 1 96 ? -12.148 -11.781 -1.389 1 92.5 96 ALA A CA 1
ATOM 739 C C . ALA A 1 96 ? -12.844 -13.102 -1.061 1 92.5 96 ALA A C 1
ATOM 741 O O . ALA A 1 96 ? -12.203 -14.156 -1.005 1 92.5 96 ALA A O 1
ATOM 742 N N . GLY A 1 97 ? -14.086 -13.039 -0.606 1 85.81 97 GLY A N 1
ATOM 743 C CA . GLY A 1 97 ? -14.836 -14.203 -0.169 1 85.81 97 GLY A CA 1
ATOM 744 C C . GLY A 1 97 ? -15.359 -15.039 -1.32 1 85.81 97 GLY A C 1
ATOM 745 O O . GLY A 1 97 ? -15.523 -16.25 -1.185 1 85.81 97 GLY A O 1
ATOM 746 N N . PHE A 1 98 ? -15.898 -14.219 -2.238 1 64.56 98 PHE A N 1
ATOM 747 C CA . PHE A 1 98 ? -16.703 -14.922 -3.232 1 64.56 98 PHE A CA 1
ATOM 748 C C . PHE A 1 98 ? -15.953 -15.023 -4.559 1 64.56 98 PHE A C 1
ATOM 750 O O . PHE A 1 98 ? -16.453 -15.625 -5.512 1 64.56 98 PHE A O 1
ATOM 757 N N . ALA A 1 99 ? -14.781 -14.281 -4.598 1 57.44 99 ALA A N 1
ATOM 758 C CA . ALA A 1 99 ? -14.352 -13.891 -5.941 1 57.44 99 ALA A CA 1
ATOM 759 C C . ALA A 1 99 ? -13.805 -15.094 -6.711 1 57.44 99 ALA A C 1
ATOM 761 O O . ALA A 1 99 ? -12.586 -15.297 -6.766 1 57.44 99 ALA A O 1
ATOM 762 N N . LEU A 1 100 ? -14.625 -16.109 -6.559 1 59.28 100 LEU A N 1
ATOM 763 C CA . LEU A 1 100 ? -14.469 -16.938 -7.75 1 59.28 100 LEU A CA 1
ATOM 764 C C . LEU A 1 100 ? -14.906 -16.188 -9 1 59.28 100 LEU A C 1
ATOM 766 O O . LEU A 1 100 ? -15.398 -1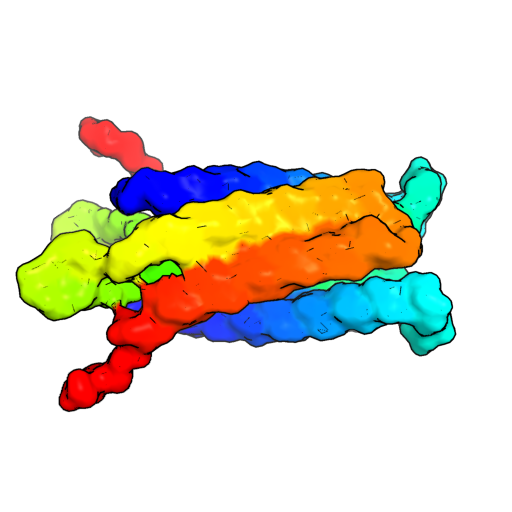5.055 -8.906 1 59.28 100 LEU A O 1
ATOM 770 N N . TYR A 1 101 ? -15 -16.797 -10.133 1 63.88 101 TYR A N 1
ATOM 771 C CA . TYR A 1 101 ? -15.398 -16.469 -11.5 1 63.88 101 TYR A CA 1
ATOM 772 C C . TYR A 1 101 ? -16.891 -16.203 -11.578 1 63.88 101 TYR A C 1
ATOM 774 O O . TYR A 1 101 ? -17.656 -16.594 -10.68 1 63.88 101 TYR A O 1
ATOM 782 N N . GLY A 1 102 ? -17.328 -15.211 -12.266 1 76.06 102 GLY A N 1
ATOM 783 C CA . GLY A 1 102 ? -18.703 -15.031 -12.688 1 76.06 102 GLY A CA 1
ATOM 784 C C . GLY A 1 102 ? -19.312 -13.742 -12.18 1 76.06 102 GLY A C 1
ATOM 785 O O . GLY A 1 102 ? -18.641 -12.703 -12.125 1 76.06 102 GLY A O 1
ATOM 786 N N . VAL A 1 103 ? -20.547 -13.695 -11.82 1 80.75 103 VAL A N 1
ATOM 787 C CA . VAL A 1 103 ? -21.375 -12.539 -11.492 1 80.75 103 VAL A CA 1
ATOM 788 C C . VAL A 1 103 ? -20.875 -11.891 -10.203 1 80.75 103 VAL A C 1
ATOM 790 O O . VAL A 1 103 ? -20.844 -10.664 -10.094 1 80.75 103 VAL A O 1
ATOM 793 N N . ALA A 1 104 ? -20.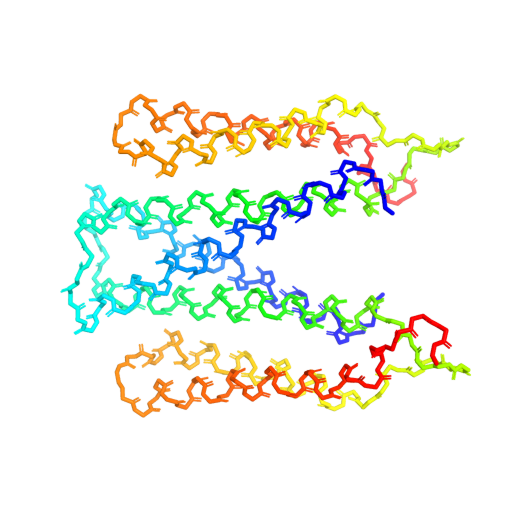453 -12.703 -9.258 1 85.31 104 ALA A N 1
ATOM 794 C CA . ALA A 1 104 ? -19.984 -12.172 -7.984 1 85.31 104 ALA A CA 1
ATOM 795 C C . ALA A 1 104 ? -18.75 -11.312 -8.164 1 85.31 104 ALA A C 1
ATOM 797 O O . ALA A 1 104 ? -18.609 -10.266 -7.531 1 85.31 104 ALA A O 1
ATOM 798 N N . ALA A 1 105 ? -17.891 -11.734 -9.023 1 87.5 105 ALA A N 1
ATOM 799 C CA . ALA A 1 105 ? -16.688 -10.961 -9.312 1 87.5 105 ALA A CA 1
ATOM 800 C C . ALA A 1 105 ? -17.031 -9.625 -9.969 1 87.5 105 ALA A C 1
ATOM 802 O O . ALA A 1 105 ? -16.438 -8.594 -9.641 1 87.5 105 ALA A O 1
ATOM 803 N N . THR A 1 106 ? -17.969 -9.711 -10.867 1 91.06 106 THR A N 1
ATOM 804 C CA . THR A 1 106 ? -18.391 -8.516 -11.578 1 91.06 106 THR A CA 1
ATOM 805 C C . THR A 1 106 ? -19 -7.504 -10.617 1 91.06 106 THR A C 1
ATOM 807 O O . THR A 1 106 ? -18.703 -6.312 -10.68 1 91.06 106 THR A O 1
ATOM 810 N N . VAL A 1 107 ? -19.812 -7.98 -9.742 1 94.12 107 VAL A N 1
ATOM 811 C CA . VAL A 1 107 ? -20.469 -7.109 -8.773 1 94.12 107 VAL A CA 1
ATOM 812 C C . VAL A 1 107 ? -19.422 -6.504 -7.836 1 94.12 107 VAL A C 1
ATOM 814 O O . VAL A 1 107 ? -19.469 -5.312 -7.527 1 94.12 107 VAL A O 1
ATOM 817 N N . ALA A 1 108 ? -18.469 -7.281 -7.375 1 95.56 108 ALA A N 1
ATOM 818 C CA . ALA A 1 108 ? -17.406 -6.797 -6.496 1 95.56 108 ALA A CA 1
ATOM 819 C C . ALA A 1 108 ? -16.625 -5.66 -7.148 1 95.56 108 ALA A C 1
ATOM 821 O O . ALA A 1 108 ? -16.422 -4.605 -6.535 1 95.56 108 ALA A O 1
ATOM 822 N N . PHE A 1 109 ? -16.328 -5.875 -8.422 1 95.12 109 PHE A N 1
ATOM 823 C CA . PHE A 1 109 ? -15.586 -4.859 -9.148 1 95.12 109 PHE A CA 1
ATOM 824 C C . PHE A 1 109 ? -16.422 -3.6 -9.344 1 95.12 109 PHE A C 1
ATOM 826 O O . PHE A 1 109 ? -15.898 -2.484 -9.281 1 95.12 109 PHE A O 1
ATOM 833 N N . ALA A 1 110 ? -17.641 -3.832 -9.625 1 96.62 110 ALA A N 1
ATOM 834 C CA . ALA A 1 110 ? -18.547 -2.691 -9.812 1 96.62 110 ALA A CA 1
ATOM 835 C C . ALA A 1 110 ? -18.641 -1.859 -8.539 1 96.62 110 ALA A C 1
ATOM 837 O O . ALA A 1 110 ? -18.625 -0.627 -8.586 1 96.62 110 ALA A O 1
ATOM 838 N N . LEU A 1 111 ? -18.734 -2.51 -7.422 1 97.69 111 LEU A N 1
ATOM 839 C CA . LEU A 1 111 ? -18.812 -1.813 -6.141 1 97.69 111 LEU A CA 1
ATOM 840 C C . LEU A 1 111 ? -17.516 -1.067 -5.859 1 97.69 111 LEU A C 1
ATOM 842 O O . LEU A 1 111 ? -17.531 0.083 -5.414 1 97.69 111 LEU A O 1
ATOM 846 N N . GLN A 1 112 ? -16.469 -1.651 -6.098 1 97.88 112 GLN A N 1
ATOM 847 C CA . GLN A 1 112 ? -15.164 -1.033 -5.863 1 97.88 112 GLN A CA 1
ATOM 848 C C . GLN A 1 112 ? -14.93 0.139 -6.812 1 97.88 112 GLN A C 1
ATOM 850 O O . GLN A 1 112 ? -14.391 1.173 -6.41 1 97.88 112 GLN A O 1
ATOM 855 N N . ALA A 1 113 ? -15.359 -0.047 -8.078 1 98 113 ALA A N 1
ATOM 856 C CA . ALA A 1 113 ? -15.336 1.073 -9.016 1 98 113 ALA A CA 1
ATOM 857 C C . ALA A 1 113 ? -16.234 2.205 -8.539 1 98 113 ALA A C 1
ATOM 859 O O . ALA A 1 113 ? -15.883 3.381 -8.648 1 98 113 ALA A O 1
ATOM 860 N N . GLY A 1 114 ? -17.359 1.818 -8.07 1 98.56 114 GLY A N 1
ATOM 861 C CA . GLY A 1 114 ? -18.266 2.807 -7.516 1 98.56 114 GLY A CA 1
ATOM 862 C C . GLY A 1 114 ? -17.656 3.6 -6.371 1 98.56 114 GLY A C 1
ATOM 863 O O . GLY A 1 114 ? -17.906 4.801 -6.242 1 98.56 114 GLY A O 1
ATOM 864 N N . ALA A 1 115 ? -16.922 2.939 -5.547 1 98.81 115 ALA A N 1
ATOM 865 C CA . ALA A 1 115 ? -16.234 3.611 -4.449 1 98.81 115 ALA A CA 1
ATOM 866 C C . ALA A 1 115 ? -15.281 4.68 -4.969 1 98.81 115 ALA A C 1
ATOM 868 O O . ALA A 1 115 ? -15.258 5.801 -4.465 1 98.81 115 ALA A O 1
ATOM 869 N N . ALA A 1 116 ? -14.523 4.316 -6.004 1 98.31 116 ALA A N 1
ATOM 870 C CA . ALA A 1 116 ? -13.578 5.254 -6.605 1 98.31 116 ALA A CA 1
ATOM 871 C C . ALA A 1 116 ? -14.305 6.457 -7.199 1 98.31 116 ALA A C 1
ATOM 873 O O . ALA A 1 116 ? -13.859 7.594 -7.047 1 98.31 116 ALA A O 1
ATOM 874 N N . VAL A 1 117 ? -15.367 6.215 -7.82 1 98.25 117 VAL A N 1
ATOM 875 C CA . VAL A 1 117 ? -16.141 7.281 -8.445 1 98.25 117 VAL A CA 1
ATOM 876 C C . VAL A 1 117 ? -16.703 8.203 -7.367 1 98.25 117 VAL A C 1
ATOM 878 O O . VAL A 1 117 ? -16.609 9.43 -7.477 1 98.25 117 VAL A O 1
ATOM 881 N N . CYS A 1 118 ? -17.266 7.625 -6.316 1 98.56 118 CYS A N 1
ATOM 882 C CA . CYS A 1 118 ? -17.828 8.414 -5.223 1 98.56 118 CYS A CA 1
ATOM 883 C C . CYS A 1 118 ? -16.766 9.336 -4.629 1 98.56 118 CYS A C 1
ATOM 885 O O . CYS A 1 118 ? -17.031 10.523 -4.406 1 98.56 118 CYS A O 1
ATOM 887 N N . PHE A 1 119 ? -15.641 8.836 -4.426 1 98.31 119 PHE A N 1
ATOM 888 C CA . PHE A 1 119 ? -14.609 9.656 -3.793 1 98.31 119 PHE A CA 1
ATOM 889 C C . PHE A 1 119 ? -14.062 10.688 -4.77 1 98.31 119 PHE A C 1
ATOM 891 O O . PHE A 1 119 ? -13.758 11.812 -4.383 1 98.31 119 PHE A O 1
ATOM 898 N N . ALA A 1 120 ? -13.883 10.305 -6.031 1 97.31 120 ALA A N 1
ATOM 899 C CA . ALA A 1 120 ? -13.445 11.258 -7.043 1 97.31 120 ALA A CA 1
ATOM 900 C C . ALA A 1 120 ? -14.414 12.438 -7.141 1 97.31 120 ALA A C 1
ATOM 902 O O . ALA A 1 120 ? -13.984 13.594 -7.23 1 97.31 120 ALA A O 1
ATOM 903 N N . VAL A 1 121 ? -15.672 12.156 -7.16 1 96.75 121 VAL A N 1
ATOM 904 C CA . VAL A 1 121 ? -16.688 13.195 -7.238 1 96.75 121 VAL A CA 1
ATOM 905 C C . VAL A 1 121 ? -16.625 14.07 -5.988 1 96.75 121 VAL A C 1
ATOM 907 O O . VAL A 1 121 ? -16.781 15.289 -6.07 1 96.75 121 VAL A O 1
ATOM 910 N N . HIS A 1 122 ? -16.406 13.406 -4.852 1 96.62 122 HIS A N 1
ATOM 911 C CA . HIS A 1 122 ? -16.281 14.148 -3.602 1 96.62 122 HIS A CA 1
ATOM 912 C C . HIS A 1 122 ? -15.102 15.109 -3.65 1 96.62 122 HIS A C 1
ATOM 914 O O . HIS A 1 122 ? -15.203 16.25 -3.191 1 96.62 122 HIS A O 1
ATOM 920 N N . LEU A 1 123 ? -14.016 14.688 -4.195 1 94.06 123 LEU A N 1
ATOM 921 C CA . LEU A 1 123 ? -12.766 15.43 -4.152 1 94.06 123 LEU A CA 1
ATOM 922 C C . LEU A 1 123 ? -12.711 16.469 -5.273 1 94.06 123 LEU A C 1
ATOM 924 O O . LEU A 1 123 ? -11.977 17.453 -5.18 1 94.06 123 LEU A O 1
ATOM 928 N N . TRP A 1 124 ? -13.445 16.281 -6.293 1 92.94 124 TRP A N 1
ATOM 929 C CA . TRP A 1 124 ? -13.312 17 -7.555 1 92.94 124 TRP A CA 1
ATOM 930 C C . TRP A 1 124 ? -13.375 18.516 -7.324 1 92.94 124 TRP A C 1
ATOM 932 O O . TRP A 1 124 ? -12.531 19.266 -7.824 1 92.94 124 TRP A O 1
ATOM 942 N N . PRO A 1 125 ? -14.305 19.078 -6.508 1 90.12 125 PRO A N 1
ATOM 943 C CA . PRO A 1 125 ? -14.406 20.531 -6.309 1 90.12 125 PRO A CA 1
ATOM 944 C C . PRO A 1 125 ? -13.25 21.094 -5.488 1 90.12 125 PRO A C 1
ATOM 946 O O . PRO A 1 125 ? -13.031 22.312 -5.48 1 90.12 125 PRO A O 1
ATOM 949 N N . ARG A 1 126 ? -12.531 20.219 -4.848 1 88.31 126 ARG A N 1
ATOM 950 C CA . ARG A 1 126 ? -11.492 20.672 -3.932 1 88.31 126 ARG A CA 1
ATOM 951 C C . ARG A 1 126 ? -10.125 20.656 -4.598 1 88.31 126 ARG A C 1
ATOM 953 O O . ARG A 1 126 ? -9.148 21.172 -4.051 1 88.31 126 ARG A O 1
ATOM 960 N N . VAL A 1 127 ? -10.062 19.984 -5.668 1 85.44 127 VAL A N 1
ATOM 961 C CA . VAL A 1 127 ? -8.797 19.922 -6.398 1 85.44 127 VAL A CA 1
ATOM 962 C C . VAL A 1 127 ? -8.734 21.062 -7.422 1 85.44 127 VAL A C 1
ATOM 964 O O . VAL A 1 127 ? -9.297 20.953 -8.516 1 85.44 127 VAL A O 1
ATOM 967 N N . LYS A 1 128 ? -8.219 22.188 -7 1 77.44 128 LYS A N 1
ATOM 968 C CA . LYS A 1 128 ? -8.117 23.375 -7.852 1 77.44 128 LYS A CA 1
ATOM 969 C C . LYS A 1 128 ? -6.676 23.859 -7.949 1 77.44 128 LYS A C 1
ATOM 971 O O . LYS A 1 128 ? -5.871 23.625 -7.047 1 77.44 128 LYS A O 1
ATOM 976 N N . ALA A 1 129 ? -6.387 24.234 -9.141 1 69.94 129 ALA A N 1
ATOM 977 C CA . ALA A 1 129 ? -5.07 24.844 -9.344 1 69.94 129 ALA A CA 1
ATOM 978 C C . ALA A 1 129 ? -4.879 26.062 -8.438 1 69.94 129 ALA A C 1
ATOM 980 O O . ALA A 1 129 ? -5.844 26.75 -8.102 1 69.94 129 ALA A O 1
ATOM 981 N N . PHE A 1 130 ? -3.631 26.062 -7.789 1 60.81 130 PHE A N 1
ATOM 982 C CA . PHE A 1 130 ? -3.316 27.266 -7.047 1 60.81 130 PHE A CA 1
ATOM 983 C C . PHE A 1 130 ? -3.627 28.516 -7.875 1 60.81 130 PHE A C 1
ATOM 985 O O . PHE A 1 130 ? -3.279 28.578 -9.055 1 60.81 130 PHE A O 1
ATOM 992 N N . GLY A 1 131 ? -4.301 29.422 -7.289 1 56.56 131 GLY A N 1
ATOM 993 C CA . GLY A 1 131 ? -4.598 30.688 -7.926 1 56.56 131 GLY A CA 1
ATOM 994 C C . GLY A 1 131 ? -5.84 30.641 -8.797 1 56.56 131 GLY A C 1
ATOM 995 O O . GLY A 1 131 ? -6.266 31.672 -9.328 1 56.56 131 GLY A O 1
ATOM 996 N N . ALA A 1 132 ? -6.359 29.516 -9.031 1 50.31 132 ALA A N 1
ATOM 997 C CA . ALA A 1 132 ? -7.523 29.547 -9.914 1 50.31 132 ALA A CA 1
ATOM 998 C C . ALA A 1 132 ? -8.797 29.844 -9.133 1 50.31 132 ALA A C 1
ATOM 1000 O O . ALA A 1 132 ? -8.898 29.531 -7.941 1 50.31 132 ALA A O 1
ATOM 1001 N N . MET B 1 1 ? 7.582 19.969 2.182 1 87.38 1 MET B N 1
ATOM 1002 C CA . MET B 1 1 ? 8.07 18.719 2.742 1 87.38 1 MET B CA 1
ATOM 1003 C C . MET B 1 1 ? 9.586 18.594 2.57 1 87.38 1 MET B C 1
ATOM 1005 O O . MET B 1 1 ? 10.148 19.141 1.616 1 87.38 1 MET B O 1
ATOM 1009 N N . PRO B 1 2 ? 10.211 17.969 3.514 1 93 2 PRO B N 1
ATOM 1010 C CA . PRO B 1 2 ? 11.664 17.812 3.385 1 93 2 PRO B CA 1
ATOM 1011 C C . PRO B 1 2 ? 12.055 16.984 2.162 1 93 2 PRO B C 1
ATOM 1013 O O . PRO B 1 2 ? 11.297 16.109 1.729 1 93 2 PRO B O 1
ATOM 1016 N N . SER B 1 3 ? 13.242 17.312 1.616 1 95.69 3 SER B N 1
ATOM 1017 C CA . SER B 1 3 ? 13.695 16.656 0.395 1 95.69 3 SER B CA 1
ATOM 1018 C C . SER B 1 3 ? 13.766 15.141 0.581 1 95.69 3 SER B C 1
ATOM 1020 O O . SER B 1 3 ? 13.477 14.383 -0.347 1 95.69 3 SER B O 1
ATOM 1022 N N . ILE B 1 4 ? 14.133 14.594 1.732 1 97.62 4 ILE B N 1
ATOM 1023 C CA . ILE B 1 4 ? 14.227 13.172 2.012 1 97.62 4 ILE B CA 1
ATOM 1024 C C . ILE B 1 4 ? 12.859 12.516 1.852 1 97.62 4 ILE B C 1
ATOM 1026 O O . ILE B 1 4 ? 12.727 11.484 1.192 1 97.62 4 ILE B O 1
ATOM 1030 N N . SER B 1 5 ? 11.867 13.148 2.379 1 97.69 5 SER B N 1
ATOM 1031 C CA . SER B 1 5 ? 10.5 12.648 2.256 1 97.69 5 SER B CA 1
ATOM 1032 C C . SER B 1 5 ? 10.023 12.68 0.807 1 97.69 5 SER B C 1
ATOM 1034 O O . SER B 1 5 ? 9.398 11.734 0.329 1 97.69 5 SER B O 1
ATOM 1036 N N . TYR B 1 6 ? 10.367 13.781 0.208 1 96.94 6 TYR B N 1
ATOM 1037 C CA . TYR B 1 6 ? 9.984 13.969 -1.188 1 96.94 6 TYR B CA 1
ATOM 1038 C C . TYR B 1 6 ? 10.477 12.805 -2.045 1 96.94 6 TYR B C 1
ATOM 1040 O O . TYR B 1 6 ? 9.695 12.188 -2.768 1 96.94 6 TYR B O 1
ATOM 1048 N N . TRP B 1 7 ? 11.648 12.469 -2.014 1 98 7 TRP B N 1
ATOM 1049 C CA . TRP B 1 7 ? 12.25 11.422 -2.834 1 98 7 TRP B CA 1
ATOM 1050 C C . TRP B 1 7 ? 11.742 10.047 -2.408 1 98 7 TRP B C 1
ATOM 1052 O O . TRP B 1 7 ? 11.469 9.188 -3.254 1 98 7 TRP B O 1
ATOM 1062 N N . ALA B 1 8 ? 11.648 9.844 -1.105 1 98.62 8 ALA B N 1
ATOM 1063 C CA . ALA B 1 8 ? 11.148 8.555 -0.621 1 98.62 8 ALA B CA 1
ATOM 1064 C C . ALA B 1 8 ? 9.742 8.281 -1.146 1 98.62 8 ALA B C 1
ATOM 1066 O O . ALA B 1 8 ? 9.453 7.172 -1.605 1 98.62 8 ALA B O 1
ATOM 1067 N N . ILE B 1 9 ? 8.922 9.297 -1.142 1 98 9 ILE B N 1
ATOM 1068 C CA . ILE B 1 9 ? 7.531 9.125 -1.54 1 98 9 ILE B CA 1
ATOM 1069 C C . ILE B 1 9 ? 7.445 8.977 -3.057 1 98 9 ILE B C 1
ATOM 1071 O O . ILE B 1 9 ? 6.688 8.141 -3.561 1 98 9 ILE B O 1
ATOM 1075 N N . ARG B 1 10 ? 8.211 9.711 -3.818 1 98.44 10 ARG B N 1
ATOM 1076 C CA . ARG B 1 10 ? 8.234 9.57 -5.27 1 98.44 10 ARG B CA 1
ATOM 1077 C C . ARG B 1 10 ? 8.68 8.172 -5.68 1 98.44 10 ARG B C 1
ATOM 1079 O O . ARG B 1 10 ? 8.078 7.559 -6.562 1 98.44 10 ARG B O 1
ATOM 1086 N N . LEU B 1 11 ? 9.688 7.656 -5.027 1 98.81 11 LEU B N 1
ATOM 1087 C CA . LEU B 1 11 ? 10.172 6.312 -5.32 1 98.81 11 LEU B CA 1
ATOM 1088 C C . LEU B 1 11 ? 9.133 5.266 -4.93 1 98.81 11 LEU B C 1
ATOM 1090 O O . LEU B 1 11 ? 8.953 4.27 -5.637 1 98.81 11 LEU B O 1
ATOM 1094 N N . ALA B 1 12 ? 8.492 5.523 -3.836 1 98.69 12 ALA B N 1
ATOM 1095 C CA . ALA B 1 12 ? 7.426 4.613 -3.42 1 98.69 12 ALA B CA 1
ATOM 1096 C C . ALA B 1 12 ? 6.324 4.535 -4.473 1 98.69 12 ALA B C 1
ATOM 1098 O O . ALA B 1 12 ? 5.816 3.453 -4.77 1 98.69 12 ALA B O 1
ATOM 1099 N N . LEU B 1 13 ? 6 5.652 -5.082 1 98.38 13 LEU B N 1
ATOM 1100 C CA . LEU B 1 13 ? 4.945 5.703 -6.086 1 98.38 13 LEU B CA 1
ATOM 1101 C C . LEU B 1 13 ? 5.371 4.98 -7.359 1 98.38 13 LEU B C 1
ATOM 1103 O O . LEU B 1 13 ? 4.547 4.348 -8.023 1 98.38 13 LEU B O 1
ATOM 1107 N N . ILE B 1 14 ? 6.551 5.102 -7.695 1 98.5 14 ILE B N 1
ATOM 1108 C CA . ILE B 1 14 ? 7.07 4.367 -8.844 1 98.5 14 ILE B CA 1
ATOM 1109 C C . ILE B 1 14 ? 6.953 2.865 -8.594 1 98.5 14 ILE B C 1
ATOM 1111 O O . ILE B 1 14 ? 6.473 2.123 -9.453 1 98.5 14 ILE B O 1
ATOM 1115 N N . HIS B 1 15 ? 7.344 2.408 -7.434 1 98.69 15 HIS B N 1
ATOM 1116 C CA . HIS B 1 15 ? 7.234 0.999 -7.074 1 98.69 15 HIS B CA 1
ATOM 1117 C C . HIS B 1 15 ? 5.777 0.554 -7.027 1 98.69 15 HIS B C 1
ATOM 1119 O O . HIS B 1 15 ? 5.457 -0.584 -7.379 1 98.69 15 HIS B O 1
ATOM 1125 N N . LEU B 1 16 ? 4.938 1.448 -6.551 1 98.31 16 LEU B N 1
ATOM 1126 C CA . LEU B 1 16 ? 3.512 1.147 -6.578 1 98.31 16 LEU B CA 1
ATOM 1127 C C . LEU B 1 16 ? 3.053 0.815 -7.992 1 98.31 16 LEU B C 1
ATOM 1129 O O . LEU B 1 16 ? 2.4 -0.208 -8.211 1 98.31 16 LEU B O 1
ATOM 1133 N N . GLY B 1 17 ? 3.387 1.667 -8.93 1 97.62 17 GLY B N 1
ATOM 1134 C CA . GLY B 1 17 ? 3.023 1.429 -10.32 1 97.62 17 GLY B CA 1
ATOM 1135 C C . GLY B 1 17 ? 3.564 0.12 -10.859 1 97.62 17 GLY B C 1
ATOM 1136 O O . GLY B 1 17 ? 2.838 -0.638 -11.508 1 97.62 17 GLY B O 1
ATOM 1137 N N . LEU B 1 18 ? 4.777 -0.142 -10.531 1 97.56 18 LEU B N 1
ATOM 1138 C CA . LEU B 1 18 ? 5.426 -1.361 -11 1 97.56 18 LEU B CA 1
ATOM 1139 C C . LEU B 1 18 ? 4.805 -2.594 -10.352 1 97.56 18 LEU B C 1
ATOM 1141 O O . LEU B 1 18 ? 4.547 -3.594 -11.031 1 97.56 18 LEU B O 1
ATOM 1145 N N . GLY B 1 19 ? 4.617 -2.523 -9.102 1 97.31 19 GLY B N 1
ATOM 1146 C CA . GLY B 1 19 ? 4.031 -3.643 -8.383 1 97.31 19 GLY B CA 1
ATOM 1147 C C . GLY B 1 19 ? 2.598 -3.926 -8.781 1 97.31 19 GLY B C 1
ATOM 1148 O O . GLY B 1 19 ? 2.197 -5.086 -8.898 1 97.31 19 GLY B O 1
ATOM 1149 N N . LEU B 1 20 ? 1.818 -2.861 -9.008 1 96.88 20 LEU B N 1
ATOM 1150 C CA . LEU B 1 20 ? 0.445 -3.014 -9.477 1 96.88 20 LEU B CA 1
ATOM 1151 C C . LEU B 1 20 ? 0.412 -3.67 -10.859 1 96.88 20 LEU B C 1
ATOM 1153 O O . LEU B 1 20 ? -0.445 -4.516 -11.125 1 96.88 20 LEU B O 1
ATOM 1157 N N . THR B 1 21 ? 1.314 -3.24 -11.68 1 97.06 21 THR B N 1
ATOM 1158 C CA . THR B 1 21 ? 1.39 -3.814 -13.023 1 97.06 21 THR B CA 1
ATOM 1159 C C . THR B 1 21 ? 1.719 -5.301 -12.953 1 97.06 21 THR B C 1
ATOM 1161 O O . THR B 1 21 ? 1.045 -6.121 -13.586 1 97.06 21 THR B O 1
ATOM 1164 N N . ALA B 1 22 ? 2.682 -5.684 -12.18 1 95.44 22 ALA B N 1
ATOM 1165 C CA . ALA B 1 22 ? 3.049 -7.09 -12.016 1 95.44 22 ALA B CA 1
ATOM 1166 C C . ALA B 1 22 ? 1.882 -7.898 -11.453 1 95.44 22 ALA B C 1
ATOM 1168 O O . ALA B 1 22 ? 1.602 -9 -11.922 1 95.44 22 ALA B O 1
ATOM 1169 N N . GLY B 1 23 ? 1.247 -7.426 -10.469 1 95.56 23 GLY B N 1
ATOM 1170 C CA . GLY B 1 23 ? 0.097 -8.094 -9.883 1 95.56 23 GLY B CA 1
ATOM 1171 C C . GLY B 1 23 ? -1.047 -8.281 -10.859 1 95.56 23 GLY B C 1
ATOM 1172 O O . GLY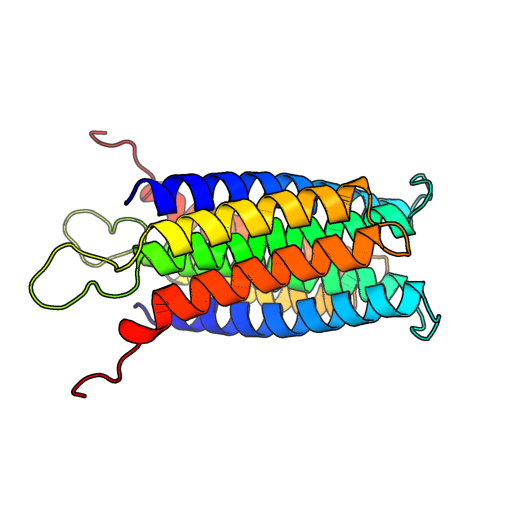 B 1 23 ? -1.68 -9.336 -10.891 1 95.56 23 GLY B O 1
ATOM 1173 N N . ALA B 1 24 ? -1.299 -7.211 -11.633 1 94.81 24 ALA B N 1
ATOM 1174 C CA . ALA B 1 24 ? -2.367 -7.281 -12.625 1 94.81 24 ALA B CA 1
ATOM 1175 C C . ALA B 1 24 ? -2.07 -8.352 -13.672 1 94.81 24 ALA B C 1
ATOM 1177 O O . ALA B 1 24 ? -2.969 -9.086 -14.086 1 94.81 24 ALA B O 1
ATOM 1178 N N . LEU B 1 25 ? -0.868 -8.438 -14.07 1 94.69 25 LEU B N 1
ATOM 1179 C CA . LEU B 1 25 ? -0.479 -9.453 -15.047 1 94.69 25 LEU B CA 1
ATOM 1180 C C . LEU B 1 25 ? -0.622 -10.852 -14.469 1 94.69 25 LEU B C 1
ATOM 1182 O O . LEU B 1 25 ? -1.059 -11.773 -15.156 1 94.69 25 LEU B O 1
ATOM 1186 N N . MET B 1 26 ? -0.308 -11.016 -13.211 1 93.56 26 MET B N 1
ATOM 1187 C CA . MET B 1 26 ? -0.434 -12.32 -12.562 1 93.56 26 MET B CA 1
ATOM 1188 C C . MET B 1 26 ? -1.899 -12.719 -12.422 1 93.56 26 MET B C 1
ATOM 1190 O O . MET B 1 26 ? -2.246 -13.891 -12.594 1 93.56 26 MET B O 1
ATOM 1194 N N . LEU B 1 27 ? -2.674 -11.789 -12.117 1 90.75 27 LEU B N 1
ATOM 1195 C CA . LEU B 1 27 ? -4.105 -12.055 -12.023 1 90.75 27 LEU B CA 1
ATOM 1196 C C . LEU B 1 27 ? -4.672 -12.469 -13.375 1 90.75 27 LEU B C 1
ATOM 1198 O O . LEU B 1 27 ? -5.465 -13.406 -13.461 1 90.75 27 LEU B O 1
ATOM 1202 N N . ALA B 1 28 ? -4.27 -11.805 -14.438 1 91 28 ALA B N 1
ATOM 1203 C CA . ALA B 1 28 ? -4.699 -12.141 -15.789 1 91 28 ALA B CA 1
ATOM 1204 C C . ALA B 1 28 ? -4.219 -13.531 -16.188 1 91 28 ALA B C 1
ATOM 1206 O O . ALA B 1 28 ? -4.918 -14.25 -16.906 1 91 28 ALA B O 1
ATOM 1207 N N . HIS B 1 29 ? -3.082 -13.852 -15.734 1 92 29 HIS B N 1
ATOM 1208 C CA . HIS B 1 29 ? -2.484 -15.148 -16.031 1 92 29 HIS B CA 1
ATOM 1209 C C . HIS B 1 29 ? -3.354 -16.281 -15.508 1 92 29 HIS B C 1
ATOM 1211 O O . HIS B 1 29 ? -3.334 -17.391 -16.062 1 92 29 HIS B O 1
ATOM 1217 N N . LYS B 1 30 ? -4.031 -16.031 -14.422 1 82.62 30 LYS B N 1
ATOM 1218 C CA . LYS B 1 30 ? -4.93 -17.031 -13.859 1 82.62 30 LYS B CA 1
ATOM 1219 C C . LYS B 1 30 ? -5.969 -17.484 -14.891 1 82.62 30 LYS B C 1
ATOM 1221 O O . LYS B 1 30 ? -6.316 -18.656 -14.961 1 82.62 30 LYS B O 1
ATOM 1226 N N . GLY B 1 31 ? -6.539 -16.625 -15.742 1 81.75 31 GLY B N 1
ATOM 1227 C CA . GLY B 1 31 ? -7.52 -16.938 -16.766 1 81.75 31 GLY B CA 1
ATOM 1228 C C . GLY B 1 31 ? -6.906 -17.516 -18.016 1 81.75 31 GLY B C 1
ATOM 1229 O O . GLY B 1 31 ? -7.457 -18.453 -18.609 1 81.75 31 GLY B O 1
ATOM 1230 N N . TYR B 1 32 ? -5.812 -16.844 -18.406 1 87.44 32 TYR B N 1
ATOM 1231 C CA . TYR B 1 32 ? -5.059 -17.281 -19.578 1 87.44 32 TYR B CA 1
ATOM 1232 C C . TYR B 1 32 ? -3.564 -17.312 -19.281 1 87.44 32 TYR B C 1
ATOM 1234 O O . TYR B 1 32 ? -2.91 -16.266 -19.281 1 87.44 32 TYR B O 1
ATOM 1242 N N . PRO B 1 33 ? -3.02 -18.547 -19.156 1 88.81 33 PRO B N 1
ATOM 1243 C CA . PRO B 1 33 ? -1.609 -18.656 -18.766 1 88.81 33 PRO B CA 1
ATOM 1244 C C . PRO B 1 33 ? -0.666 -18.141 -19.844 1 88.81 33 PRO B C 1
ATOM 1246 O O . PRO B 1 33 ? -0.713 -18.594 -20.984 1 88.81 33 PRO B O 1
ATOM 1249 N N . PHE B 1 34 ? 0.081 -17 -19.547 1 92.06 34 PHE B N 1
ATOM 1250 C CA . PHE B 1 34 ? 0.988 -16.422 -20.531 1 92.06 34 PHE B CA 1
ATOM 1251 C C . PHE B 1 34 ? 2.299 -16 -19.875 1 92.06 34 PHE B C 1
ATOM 1253 O O . PHE B 1 34 ? 3.262 -15.656 -20.578 1 92.06 34 PHE B O 1
ATOM 1260 N N . LEU B 1 35 ? 2.33 -15.992 -18.5 1 88.75 35 LEU B N 1
ATOM 1261 C CA . LEU B 1 35 ? 3.514 -15.531 -17.781 1 88.75 35 LEU B CA 1
ATOM 1262 C C . LEU B 1 35 ? 4.449 -16.703 -17.484 1 88.75 35 LEU B C 1
ATOM 1264 O O . LEU B 1 35 ? 4.125 -17.562 -16.672 1 88.75 35 LEU B O 1
ATOM 1268 N N . PRO B 1 36 ? 5.609 -16.703 -18.234 1 88.81 36 PRO B N 1
ATOM 1269 C CA . PRO B 1 36 ? 6.59 -17.719 -17.844 1 88.81 36 PRO B CA 1
ATOM 1270 C C . PRO B 1 36 ? 7.215 -17.438 -16.484 1 88.81 36 PRO B C 1
ATOM 1272 O O . PRO B 1 36 ? 7.27 -16.281 -16.047 1 88.81 36 PRO B O 1
ATOM 1275 N N . HIS B 1 37 ? 7.633 -18.469 -15.734 1 87.25 37 HIS B N 1
ATOM 1276 C CA . HIS B 1 37 ? 8.305 -18.344 -14.445 1 87.25 37 HIS B CA 1
ATOM 1277 C C . HIS B 1 37 ? 7.457 -17.531 -13.461 1 87.25 37 HIS B C 1
ATOM 1279 O O . HIS B 1 37 ? 7.949 -16.578 -12.852 1 87.25 37 HIS B O 1
ATOM 1285 N N . PHE B 1 38 ? 6.266 -17.844 -13.258 1 88 38 PHE B N 1
ATOM 1286 C CA . PHE B 1 38 ? 5.301 -17.188 -12.398 1 88 38 PHE B CA 1
ATOM 1287 C C . PHE B 1 38 ? 5.895 -16.906 -11.023 1 88 38 PHE B C 1
ATOM 1289 O O . PHE B 1 38 ? 5.641 -15.867 -10.422 1 88 38 PHE B O 1
ATOM 1296 N N . ASP B 1 39 ? 6.695 -17.797 -10.586 1 86.38 39 ASP B N 1
ATOM 1297 C CA . ASP B 1 39 ? 7.305 -17.688 -9.266 1 86.38 39 ASP B CA 1
ATOM 1298 C C . ASP B 1 39 ? 8.219 -16.469 -9.195 1 86.38 39 ASP B C 1
ATOM 1300 O O . ASP B 1 39 ? 8.328 -15.836 -8.141 1 86.38 39 ASP B O 1
ATOM 1304 N N . ARG B 1 40 ? 8.828 -16.172 -10.289 1 89.31 40 ARG B N 1
ATOM 1305 C CA . ARG B 1 40 ? 9.703 -15.008 -10.312 1 89.31 40 ARG B CA 1
ATOM 1306 C C . ARG B 1 40 ? 8.898 -13.711 -10.273 1 89.31 40 ARG B C 1
ATOM 1308 O O . ARG B 1 40 ? 9.328 -12.727 -9.672 1 89.31 40 ARG B O 1
ATOM 1315 N N . TRP B 1 41 ? 7.793 -13.742 -10.914 1 92.56 41 TRP B N 1
ATOM 1316 C CA . TRP B 1 41 ? 6.91 -12.586 -10.883 1 92.56 41 TRP B CA 1
ATOM 1317 C C . TRP B 1 41 ? 6.352 -12.359 -9.484 1 92.56 41 TRP B C 1
ATOM 1319 O O . TRP B 1 41 ? 6.227 -11.219 -9.031 1 92.56 41 TRP B O 1
ATOM 1329 N N . LEU B 1 42 ? 6.031 -13.453 -8.852 1 92.75 42 LEU B N 1
ATOM 1330 C CA . LEU B 1 42 ? 5.523 -13.375 -7.488 1 92.75 42 LEU B CA 1
ATOM 1331 C C . LEU B 1 42 ? 6.562 -12.766 -6.555 1 92.75 42 LEU B C 1
ATOM 1333 O O . LEU B 1 42 ? 6.238 -11.914 -5.727 1 92.75 42 LEU B O 1
ATOM 1337 N N . THR B 1 43 ? 7.754 -13.211 -6.656 1 93.12 43 THR B N 1
ATOM 1338 C CA . THR B 1 43 ? 8.836 -12.703 -5.82 1 93.12 43 THR B CA 1
ATOM 1339 C C . THR B 1 43 ? 9.086 -11.227 -6.094 1 93.12 43 THR B C 1
ATOM 1341 O O . THR B 1 43 ? 9.219 -10.43 -5.16 1 93.12 43 THR B O 1
ATOM 1344 N N . ALA B 1 44 ? 9.133 -10.867 -7.336 1 94.5 44 ALA B N 1
ATOM 1345 C CA . ALA B 1 44 ? 9.336 -9.469 -7.715 1 94.5 44 ALA B CA 1
ATOM 1346 C C . ALA B 1 44 ? 8.203 -8.586 -7.195 1 94.5 44 ALA B C 1
ATOM 1348 O O . ALA B 1 44 ? 8.453 -7.5 -6.664 1 94.5 44 ALA B O 1
ATOM 1349 N N . HIS B 1 45 ? 7.016 -9.047 -7.379 1 96.88 45 HIS B N 1
ATOM 1350 C CA . HIS B 1 45 ? 5.844 -8.336 -6.879 1 96.88 45 HIS B CA 1
ATOM 1351 C C . HIS B 1 45 ? 5.926 -8.133 -5.367 1 96.88 45 HIS B C 1
ATOM 1353 O O . HIS B 1 45 ? 5.695 -7.027 -4.871 1 96.88 45 HIS B O 1
ATOM 1359 N N . PHE B 1 46 ? 6.289 -9.148 -4.668 1 96.06 46 PHE B N 1
ATOM 1360 C CA . PHE B 1 46 ? 6.41 -9.109 -3.215 1 96.06 46 PHE B CA 1
ATOM 1361 C C . PHE B 1 46 ? 7.398 -8.039 -2.779 1 96.06 46 PHE B C 1
ATOM 1363 O O . PHE B 1 46 ? 7.066 -7.184 -1.954 1 96.06 46 PHE B O 1
ATOM 1370 N N . HIS B 1 47 ? 8.547 -8.07 -3.33 1 96.75 47 HIS B N 1
ATOM 1371 C CA . HIS B 1 47 ? 9.578 -7.113 -2.938 1 96.75 47 HIS B CA 1
ATOM 1372 C C . HIS B 1 47 ? 9.18 -5.688 -3.314 1 96.75 47 HIS B C 1
ATOM 1374 O O . HIS B 1 47 ? 9.375 -4.758 -2.527 1 96.75 47 HIS B O 1
ATOM 1380 N N . THR B 1 48 ? 8.656 -5.512 -4.449 1 97.62 48 THR B N 1
ATOM 1381 C CA . THR B 1 48 ? 8.32 -4.184 -4.949 1 97.62 48 THR B CA 1
ATOM 1382 C C . THR B 1 48 ? 7.164 -3.578 -4.152 1 97.62 48 THR B C 1
ATOM 1384 O O . THR B 1 48 ? 7.18 -2.389 -3.832 1 97.62 48 THR B O 1
ATOM 1387 N N . MET B 1 49 ? 6.223 -4.379 -3.809 1 98.38 49 MET B N 1
ATOM 1388 C CA . MET B 1 49 ? 5.055 -3.838 -3.123 1 98.38 49 MET B CA 1
ATOM 1389 C C . MET B 1 49 ? 5.316 -3.699 -1.627 1 98.38 49 MET B C 1
ATOM 1391 O O . MET B 1 49 ? 4.992 -2.674 -1.028 1 98.38 49 MET B O 1
ATOM 1395 N N . LEU B 1 50 ? 5.852 -4.73 -0.974 1 97.94 50 LEU B N 1
ATOM 1396 C CA . LEU B 1 50 ? 6.066 -4.668 0.468 1 97.94 50 LEU B CA 1
ATOM 1397 C C . LEU B 1 50 ? 7.152 -3.656 0.813 1 97.94 50 LEU B C 1
ATOM 1399 O O . LEU B 1 50 ? 6.941 -2.77 1.642 1 97.94 50 LEU B O 1
ATOM 1403 N N . PHE B 1 51 ? 8.211 -3.789 0.139 1 98.38 51 PHE B N 1
ATOM 1404 C CA . PHE B 1 51 ? 9.352 -2.969 0.539 1 98.38 51 PHE B CA 1
ATOM 1405 C C . PHE B 1 51 ? 9.422 -1.698 -0.299 1 98.38 51 PHE B C 1
ATOM 1407 O O . PHE B 1 51 ? 9.555 -0.598 0.242 1 98.38 51 PHE B O 1
ATOM 1414 N N . GLY B 1 52 ? 9.312 -1.794 -1.596 1 98.5 52 GLY B N 1
ATOM 1415 C CA . GLY B 1 52 ? 9.414 -0.644 -2.48 1 98.5 52 GLY B CA 1
ATOM 1416 C C . GLY B 1 52 ? 8.328 0.388 -2.244 1 98.5 52 GLY B C 1
ATOM 1417 O O . GLY B 1 52 ? 8.602 1.589 -2.201 1 98.5 52 GLY B O 1
ATOM 1418 N N . TRP B 1 53 ? 7.137 -0.09 -2.104 1 98.44 53 TRP B N 1
ATOM 1419 C CA . TRP B 1 53 ? 5.992 0.803 -1.952 1 98.44 53 TRP B CA 1
ATOM 1420 C C . TRP B 1 53 ? 5.641 0.991 -0.481 1 98.44 53 TRP B C 1
ATOM 1422 O O . TRP B 1 53 ? 5.801 2.084 0.067 1 98.44 53 TRP B O 1
ATOM 1432 N N . THR B 1 54 ? 5.324 -0.055 0.226 1 97.88 54 THR B N 1
ATOM 1433 C CA . THR B 1 54 ? 4.727 0.062 1.551 1 97.88 54 THR B CA 1
ATOM 1434 C C . THR B 1 54 ? 5.75 0.561 2.566 1 97.88 54 THR B C 1
ATOM 1436 O O . THR B 1 54 ? 5.535 1.586 3.219 1 97.88 54 THR B O 1
ATOM 1439 N N . VAL B 1 55 ? 6.863 -0.118 2.73 1 98.38 55 VAL B N 1
ATOM 1440 C CA . VAL B 1 55 ? 7.863 0.255 3.727 1 98.38 55 VAL B CA 1
ATOM 1441 C C . VAL B 1 55 ? 8.453 1.619 3.379 1 98.38 55 VAL B C 1
ATOM 1443 O O . VAL B 1 55 ? 8.633 2.469 4.254 1 98.38 55 VAL B O 1
ATOM 1446 N N . GLN B 1 56 ? 8.727 1.822 2.131 1 98.81 56 GLN B N 1
ATOM 1447 C CA . GLN B 1 56 ? 9.312 3.094 1.707 1 98.81 56 GLN B CA 1
ATOM 1448 C C . GLN B 1 56 ? 8.32 4.238 1.902 1 98.81 56 GLN B C 1
ATOM 1450 O O . GLN B 1 56 ? 8.719 5.359 2.225 1 98.81 56 GLN B O 1
ATOM 1455 N N . LEU B 1 57 ? 7.062 3.977 1.68 1 97.69 57 LEU B N 1
ATOM 1456 C CA . LEU B 1 57 ? 6.062 4.988 1.995 1 97.69 57 LEU B CA 1
ATOM 1457 C C . LEU B 1 57 ? 6.105 5.352 3.477 1 97.69 57 LEU B C 1
ATOM 1459 O O . LEU B 1 57 ? 6.023 6.531 3.832 1 97.69 57 LEU B O 1
ATOM 1463 N N . VAL B 1 58 ? 6.188 4.355 4.281 1 96.75 58 VAL B N 1
ATOM 1464 C CA . VAL B 1 58 ? 6.262 4.562 5.727 1 96.75 58 VAL B CA 1
ATOM 1465 C C . VAL B 1 58 ? 7.488 5.402 6.066 1 96.75 58 VAL B C 1
ATOM 1467 O O . VAL B 1 58 ? 7.414 6.316 6.887 1 96.75 58 VAL B O 1
ATOM 1470 N N . ILE B 1 59 ? 8.602 5.145 5.441 1 98.06 59 ILE B N 1
ATOM 1471 C CA . ILE B 1 59 ? 9.836 5.891 5.68 1 98.06 59 ILE B CA 1
ATOM 1472 C C . ILE B 1 59 ? 9.641 7.352 5.285 1 98.06 59 ILE B C 1
ATOM 1474 O O . ILE B 1 59 ? 9.969 8.258 6.055 1 98.06 59 ILE B O 1
ATOM 1478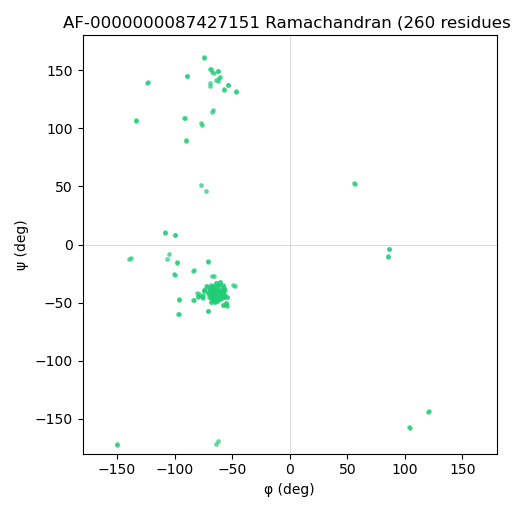 N N . GLY B 1 60 ? 9.109 7.57 4.121 1 97.44 60 GLY B N 1
ATOM 1479 C CA . GLY B 1 60 ? 8.914 8.922 3.627 1 97.44 60 GLY B CA 1
ATOM 1480 C C . GLY B 1 60 ? 7.922 9.727 4.453 1 97.44 60 GLY B C 1
ATOM 1481 O O . GLY B 1 60 ? 8.211 10.852 4.855 1 97.44 60 GLY B O 1
ATOM 1482 N N . VAL B 1 61 ? 6.762 9.156 4.711 1 94.44 61 VAL B N 1
ATOM 1483 C CA . VAL B 1 61 ? 5.715 9.844 5.461 1 94.44 61 VAL B CA 1
ATOM 1484 C C . VAL B 1 61 ? 6.129 9.969 6.922 1 94.44 61 VAL B C 1
ATOM 1486 O O . VAL B 1 61 ? 5.918 11.016 7.543 1 94.44 61 VAL B O 1
ATOM 1489 N N . GLY B 1 62 ? 6.707 8.898 7.457 1 94.44 62 GLY B N 1
ATOM 1490 C CA . GLY B 1 62 ? 7.168 8.953 8.836 1 94.44 62 GLY B CA 1
ATOM 1491 C C . GLY B 1 62 ? 8.203 10.031 9.078 1 94.44 62 GLY B C 1
ATOM 1492 O O . GLY B 1 62 ? 8.148 10.734 10.094 1 94.44 62 GLY B O 1
ATOM 1493 N N . TYR B 1 63 ? 9.164 10.18 8.227 1 96.12 63 TYR B N 1
ATOM 1494 C CA . TYR B 1 63 ? 10.164 11.234 8.328 1 96.12 63 TYR B CA 1
ATOM 1495 C C . TYR B 1 63 ? 9.508 12.609 8.352 1 96.12 63 TYR B C 1
ATOM 1497 O O . TYR B 1 63 ? 9.938 13.5 9.086 1 96.12 63 TYR B O 1
ATOM 1505 N N . TRP B 1 64 ? 8.477 12.719 7.574 1 92.75 64 TRP B N 1
ATOM 1506 C CA . TRP B 1 64 ? 7.824 14.008 7.355 1 92.75 64 TRP B CA 1
ATOM 1507 C C . TRP B 1 64 ? 6.91 14.359 8.523 1 92.75 64 TRP B C 1
ATOM 1509 O O . TRP B 1 64 ? 6.961 15.477 9.047 1 92.75 64 TRP B O 1
ATOM 1519 N N . ILE B 1 65 ? 6.141 13.43 9.055 1 89.75 65 ILE B N 1
ATOM 1520 C CA . ILE B 1 65 ? 4.996 13.797 9.875 1 89.75 65 ILE B CA 1
ATOM 1521 C C . ILE B 1 65 ? 5.363 13.68 11.352 1 89.75 65 ILE B C 1
ATOM 1523 O O . ILE B 1 65 ? 4.727 14.297 12.211 1 89.75 65 ILE B O 1
ATOM 1527 N N . LEU B 1 66 ? 6.289 12.867 11.742 1 88.75 66 LEU B N 1
ATOM 1528 C CA . LEU B 1 66 ? 6.625 12.719 13.156 1 88.75 66 LEU B CA 1
ATOM 1529 C C . LEU B 1 66 ? 7.23 14.008 13.711 1 88.75 66 LEU B C 1
ATOM 1531 O O . LEU B 1 66 ? 7.902 14.742 12.984 1 88.75 66 LEU B O 1
ATOM 1535 N N . PRO B 1 67 ? 6.996 14.281 14.953 1 86.25 67 PRO B N 1
ATOM 1536 C CA . PRO B 1 67 ? 7.438 15.555 15.539 1 86.25 67 PRO B CA 1
ATOM 1537 C C . PRO B 1 67 ? 8.953 15.727 15.484 1 86.25 67 PRO B C 1
ATOM 1539 O O . PRO B 1 67 ? 9.695 14.758 15.633 1 86.25 67 PRO B O 1
ATOM 1542 N N . LYS B 1 68 ? 9.344 16.953 15.273 1 88.88 68 LYS B N 1
ATOM 1543 C CA . LYS B 1 68 ? 10.75 17.344 15.352 1 88.88 68 LYS B CA 1
ATOM 1544 C C . LYS B 1 68 ? 11.219 17.406 16.797 1 88.88 68 LYS B C 1
ATOM 1546 O O . LYS B 1 68 ? 10.406 17.344 17.734 1 88.88 68 LYS B O 1
ATOM 1551 N N . PHE B 1 69 ? 12.602 17.344 16.922 1 83.62 69 PHE B N 1
ATOM 1552 C CA . PHE B 1 69 ? 13.141 17.516 18.266 1 83.62 69 PHE B CA 1
ATOM 1553 C C . PHE B 1 69 ? 12.812 18.906 18.828 1 83.62 69 PHE B C 1
ATOM 1555 O O . PHE B 1 69 ? 12.719 19.875 18.062 1 83.62 69 PHE B O 1
ATOM 1562 N N . ARG B 1 70 ? 12.508 18.859 20.125 1 75.5 70 ARG B N 1
ATOM 1563 C CA . ARG B 1 70 ? 12.133 20.094 20.812 1 75.5 70 ARG B CA 1
ATOM 1564 C C . ARG B 1 70 ? 13.188 21.172 20.609 1 75.5 70 ARG B C 1
ATOM 1566 O O . ARG B 1 70 ? 14.383 20.922 20.75 1 75.5 70 ARG B O 1
ATOM 1573 N N . GLY B 1 71 ? 12.727 22.312 20.375 1 72.81 71 GLY B N 1
ATOM 1574 C CA . GLY B 1 71 ? 13.57 23.5 20.359 1 72.81 71 GLY B CA 1
ATOM 1575 C C . GLY B 1 71 ? 14.219 23.75 19 1 72.81 71 GLY B C 1
ATOM 1576 O O . GLY B 1 71 ? 14.961 24.719 18.844 1 72.81 71 GLY B O 1
ATOM 1577 N N . GLY B 1 72 ? 13.953 22.734 18.016 1 72.94 72 GLY B N 1
ATOM 1578 C CA . GLY B 1 72 ? 14.672 23.016 16.781 1 72.94 72 GLY B CA 1
ATOM 1579 C C . GLY B 1 72 ? 13.969 22.5 15.539 1 72.94 72 GLY B C 1
ATOM 1580 O O . GLY B 1 72 ? 12.766 22.234 15.57 1 72.94 72 GLY B O 1
ATOM 1581 N N . THR B 1 73 ? 14.711 22.609 14.453 1 78.94 73 THR B N 1
ATOM 1582 C CA . THR B 1 73 ? 14.242 22.219 13.125 1 78.94 73 THR B CA 1
ATOM 1583 C C . THR B 1 73 ? 14.781 20.844 12.75 1 78.94 73 THR B C 1
ATOM 1585 O O . THR B 1 73 ? 14.484 20.328 11.664 1 78.94 73 THR B O 1
ATOM 1588 N N . SER B 1 74 ? 15.406 20.297 13.844 1 88.75 74 SER B N 1
ATOM 1589 C CA . SER B 1 74 ? 16.094 19.062 13.469 1 88.75 74 SER B CA 1
ATOM 1590 C C . SER B 1 74 ? 15.164 17.859 13.609 1 88.75 74 SER B C 1
ATOM 1592 O O . SER B 1 74 ? 14.375 17.781 14.547 1 88.75 74 SER B O 1
ATOM 1594 N N . ARG B 1 75 ? 15.297 16.797 12.664 1 92.69 75 ARG B N 1
ATOM 1595 C CA . ARG B 1 75 ? 14.578 15.531 12.695 1 92.69 75 ARG B CA 1
ATOM 1596 C C . ARG B 1 75 ? 15.5 14.383 13.078 1 92.69 75 ARG B C 1
ATOM 1598 O O . ARG B 1 75 ? 15.141 13.211 12.945 1 92.69 75 ARG B O 1
ATOM 1605 N N . GLY B 1 76 ? 16.75 14.734 13.539 1 92.31 76 GLY B N 1
ATOM 1606 C CA . GLY B 1 76 ? 17.688 13.688 13.906 1 92.31 76 GLY B CA 1
ATOM 1607 C C . GLY B 1 76 ? 18.781 13.469 12.867 1 92.31 76 GLY B C 1
ATOM 1608 O O . GLY B 1 76 ? 19.188 14.414 12.188 1 92.31 76 GLY B O 1
ATOM 1609 N N . ASN B 1 77 ? 19.344 12.281 12.898 1 94.25 77 ASN B N 1
ATOM 1610 C CA . ASN B 1 77 ? 20.422 11.914 11.984 1 94.25 77 ASN B CA 1
ATOM 1611 C C . ASN B 1 77 ? 19.875 11.602 10.594 1 94.25 77 ASN B C 1
ATOM 1613 O O . ASN B 1 77 ? 19.406 10.484 10.336 1 94.25 77 ASN B O 1
ATOM 1617 N N . ASP B 1 78 ? 20.031 12.453 9.664 1 96 78 ASP B N 1
ATOM 1618 C CA . ASP B 1 78 ? 19.484 12.305 8.312 1 96 78 ASP B CA 1
ATOM 1619 C C . ASP B 1 78 ? 20.172 11.156 7.574 1 96 78 ASP B C 1
ATOM 1621 O O . ASP B 1 78 ? 19.578 10.555 6.676 1 96 78 ASP B O 1
ATOM 1625 N N . ALA B 1 79 ? 21.406 10.891 7.961 1 97.75 79 ALA B N 1
ATOM 1626 C CA . ALA B 1 79 ? 22.141 9.828 7.281 1 97.75 79 ALA B CA 1
ATOM 1627 C C . ALA B 1 79 ? 21.438 8.484 7.445 1 97.75 79 ALA B C 1
ATOM 1629 O O . ALA B 1 79 ? 21.469 7.645 6.543 1 97.75 79 ALA B O 1
ATOM 1630 N N . LEU B 1 80 ? 20.828 8.258 8.578 1 98.31 80 LEU B N 1
ATOM 1631 C CA . LEU B 1 80 ? 20.109 7.02 8.828 1 98.31 80 LEU B CA 1
ATOM 1632 C C . LEU B 1 80 ? 18.859 6.922 7.945 1 98.31 80 LEU B C 1
ATOM 1634 O O . LEU B 1 80 ? 18.547 5.852 7.422 1 98.31 80 LEU B O 1
ATOM 1638 N N . ALA B 1 81 ? 18.172 8.055 7.82 1 98.25 81 ALA B N 1
ATOM 1639 C CA . ALA B 1 81 ? 17 8.07 6.957 1 98.25 81 ALA B CA 1
ATOM 1640 C C . ALA B 1 81 ? 17.375 7.84 5.5 1 98.25 81 ALA B C 1
ATOM 1642 O O . ALA B 1 81 ? 16.719 7.078 4.789 1 98.25 81 ALA B O 1
ATOM 1643 N N . ILE B 1 82 ? 18.438 8.492 5.098 1 98.69 82 ILE B N 1
ATOM 1644 C CA . ILE B 1 82 ? 18.906 8.336 3.729 1 98.69 82 ILE B CA 1
ATOM 1645 C C . ILE B 1 82 ? 19.375 6.895 3.504 1 98.69 82 ILE B C 1
ATOM 1647 O O . ILE B 1 82 ? 19.078 6.297 2.465 1 98.69 82 ILE B O 1
ATOM 1651 N N . ALA B 1 83 ? 20.125 6.312 4.465 1 98.75 83 ALA B N 1
ATOM 1652 C CA . ALA B 1 83 ? 20.547 4.918 4.383 1 98.75 83 ALA B CA 1
ATOM 1653 C C . ALA B 1 83 ? 19.344 3.988 4.238 1 98.75 83 ALA B C 1
ATOM 1655 O O . ALA B 1 83 ? 19.391 3.029 3.467 1 98.75 83 ALA B O 1
ATOM 1656 N N . ALA B 1 84 ? 18.328 4.273 5.02 1 98.88 84 ALA B N 1
ATOM 1657 C CA . ALA B 1 84 ? 17.125 3.461 4.945 1 98.88 84 ALA B CA 1
ATOM 1658 C C . ALA B 1 84 ? 16.547 3.463 3.531 1 98.88 84 ALA B C 1
ATOM 1660 O O . ALA B 1 84 ? 16.172 2.41 3.002 1 98.88 84 ALA B O 1
ATOM 1661 N N . ILE B 1 85 ? 16.516 4.605 2.867 1 98.88 85 ILE B N 1
ATOM 1662 C CA . ILE B 1 85 ? 15.969 4.738 1.521 1 98.88 85 ILE B CA 1
ATOM 1663 C C . ILE B 1 85 ? 16.844 3.986 0.528 1 98.88 85 ILE B C 1
ATOM 1665 O O . ILE B 1 85 ? 16.344 3.273 -0.344 1 98.88 85 ILE B O 1
ATOM 1669 N N . VAL B 1 86 ? 18.141 4.113 0.641 1 98.88 86 VAL B N 1
ATOM 1670 C CA . VAL B 1 86 ? 19.078 3.449 -0.266 1 98.88 86 VAL B CA 1
ATOM 1671 C C . VAL B 1 86 ? 18.969 1.936 -0.098 1 98.88 86 VAL B C 1
ATOM 1673 O O . VAL B 1 86 ? 18.859 1.201 -1.082 1 98.88 86 VAL B O 1
ATOM 1676 N N . LEU B 1 87 ? 18.984 1.478 1.145 1 98.88 87 LEU B N 1
ATOM 1677 C CA . LEU B 1 87 ? 18.969 0.048 1.435 1 98.88 87 LEU B CA 1
ATOM 1678 C C . LEU B 1 87 ? 17.672 -0.593 0.954 1 98.88 87 LEU B C 1
ATOM 1680 O O . LEU B 1 87 ? 17.688 -1.687 0.384 1 98.88 87 LEU B O 1
ATOM 1684 N N . VAL B 1 88 ? 16.578 0.083 1.174 1 98.81 88 VAL B N 1
ATOM 1685 C CA . VAL B 1 88 ? 15.305 -0.513 0.79 1 98.81 88 VAL B CA 1
ATOM 1686 C C . VAL B 1 88 ? 15.211 -0.604 -0.732 1 98.81 88 VAL B C 1
ATOM 1688 O O . VAL B 1 88 ? 14.688 -1.581 -1.271 1 98.81 88 VAL B O 1
ATOM 1691 N N . ASN B 1 89 ? 15.75 0.352 -1.478 1 98.75 89 ASN B N 1
ATOM 1692 C CA . ASN B 1 89 ? 15.68 0.338 -2.936 1 98.75 89 ASN B CA 1
ATOM 1693 C C . ASN B 1 89 ? 16.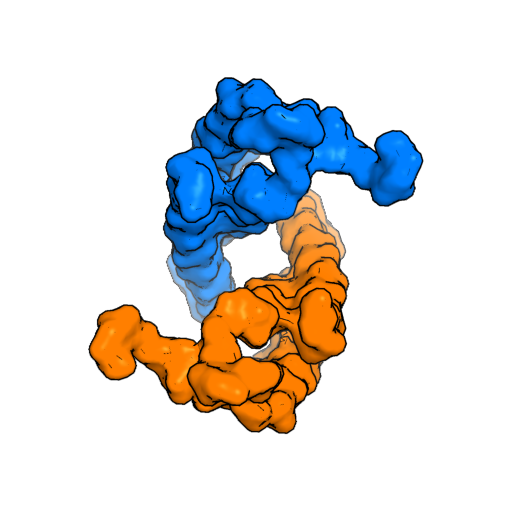656 -0.667 -3.533 1 98.75 89 ASN B C 1
ATOM 1695 O O . ASN B 1 89 ? 16.312 -1.408 -4.453 1 98.75 89 ASN B O 1
ATOM 1699 N N . VAL B 1 90 ? 17.859 -0.684 -3.031 1 97.62 90 VAL B N 1
ATOM 1700 C CA . VAL B 1 90 ? 18.844 -1.643 -3.533 1 97.62 90 VAL B CA 1
ATOM 1701 C C . VAL B 1 90 ? 18.375 -3.064 -3.234 1 97.62 90 VAL B C 1
ATOM 1703 O O . VAL B 1 90 ? 18.438 -3.941 -4.102 1 97.62 90 VAL B O 1
ATOM 1706 N N . GLY B 1 91 ? 17.922 -3.27 -2.018 1 97.38 91 GLY B N 1
ATOM 1707 C CA . GLY B 1 91 ? 17.375 -4.574 -1.66 1 97.38 91 GLY B CA 1
ATOM 1708 C C . GLY B 1 91 ? 16.203 -4.988 -2.52 1 97.38 91 GLY B C 1
ATOM 1709 O O . GLY B 1 91 ? 16.094 -6.152 -2.914 1 97.38 91 GLY B O 1
ATOM 1710 N N . THR B 1 92 ? 15.328 -4.055 -2.779 1 97.38 92 THR B N 1
ATOM 1711 C CA . THR B 1 92 ? 14.156 -4.332 -3.605 1 97.38 92 THR B CA 1
ATOM 1712 C C . THR B 1 92 ? 14.57 -4.691 -5.027 1 97.38 92 THR B C 1
ATOM 1714 O O . THR B 1 92 ? 14.047 -5.641 -5.613 1 97.38 92 THR B O 1
ATOM 1717 N N . LEU B 1 93 ? 15.523 -3.969 -5.602 1 95.56 93 LEU B N 1
ATOM 1718 C CA . LEU B 1 93 ? 16 -4.238 -6.953 1 95.56 93 LEU B CA 1
ATOM 1719 C C . LEU B 1 93 ? 16.672 -5.605 -7.031 1 95.56 93 LEU B C 1
ATOM 1721 O O . LEU B 1 93 ? 16.469 -6.348 -7.996 1 95.56 93 LEU B O 1
ATOM 1725 N N . MET B 1 94 ? 17.438 -5.891 -6.043 1 94.44 94 MET B N 1
ATOM 1726 C CA . MET B 1 94 ? 18.094 -7.191 -6 1 94.44 94 MET B CA 1
ATOM 1727 C C . MET B 1 94 ? 17.062 -8.312 -5.844 1 94.44 94 MET B C 1
ATOM 1729 O O . MET B 1 94 ? 17.172 -9.352 -6.508 1 94.44 94 MET B O 1
ATOM 1733 N N . GLY B 1 95 ? 16.188 -8.109 -4.977 1 93.81 95 GLY B N 1
ATOM 1734 C CA . GLY B 1 95 ? 15.156 -9.117 -4.75 1 93.81 95 GLY B CA 1
ATOM 1735 C C . GLY B 1 95 ? 14.258 -9.328 -5.953 1 93.81 95 GLY B C 1
ATOM 1736 O O . GLY B 1 95 ? 13.914 -10.469 -6.281 1 93.81 95 GLY B O 1
ATOM 1737 N N . ALA B 1 96 ? 13.875 -8.234 -6.578 1 92.44 96 ALA B N 1
ATOM 1738 C CA . ALA B 1 96 ? 13 -8.305 -7.75 1 92.44 96 ALA B CA 1
ATOM 1739 C C . ALA B 1 96 ? 13.742 -8.891 -8.945 1 92.44 96 ALA B C 1
ATOM 1741 O O . ALA B 1 96 ? 13.141 -9.57 -9.789 1 92.44 96 ALA B O 1
ATOM 1742 N N . GLY B 1 97 ? 14.953 -8.445 -9.195 1 85.56 97 GLY B N 1
ATOM 1743 C CA . GLY B 1 97 ? 15.742 -8.844 -10.352 1 85.56 97 GLY B CA 1
ATOM 1744 C C . GLY B 1 97 ? 16.328 -10.234 -10.234 1 85.56 97 GLY B C 1
ATOM 1745 O O . GLY B 1 97 ? 16.547 -10.914 -11.242 1 85.56 97 GLY B O 1
ATOM 1746 N N . PHE B 1 98 ? 16.859 -10.359 -9.008 1 64.38 98 PHE B N 1
ATOM 1747 C CA . PHE B 1 98 ? 17.734 -11.523 -8.898 1 64.38 98 PHE B CA 1
ATOM 1748 C C . PHE B 1 98 ? 17.047 -12.625 -8.086 1 64.38 98 PHE B C 1
ATOM 1750 O O . PHE B 1 98 ? 17.578 -13.734 -7.973 1 64.38 98 PHE B O 1
ATOM 1757 N N . ALA B 1 99 ? 15.914 -12.211 -7.418 1 57.72 99 ALA B N 1
ATOM 1758 C CA . ALA B 1 99 ? 15.586 -13.008 -6.238 1 57.72 99 ALA B CA 1
ATOM 1759 C C . ALA B 1 99 ? 14.953 -14.336 -6.633 1 57.72 99 ALA B C 1
ATOM 1761 O O . ALA B 1 99 ? 13.727 -14.453 -6.691 1 57.72 99 ALA B O 1
ATOM 1762 N N . LEU B 1 100 ? 15.734 -14.906 -7.52 1 59.72 100 LEU B N 1
ATOM 1763 C CA . LEU B 1 100 ? 15.578 -16.344 -7.363 1 59.72 100 LEU B CA 1
ATOM 1764 C C . LEU B 1 100 ? 16.031 -16.797 -5.98 1 59.72 100 LEU B C 1
ATOM 1766 O O . LEU B 1 100 ? 16.5 -15.992 -5.18 1 59.72 100 LEU B O 1
ATOM 1770 N N . TYR B 1 101 ? 16.156 -18.078 -5.738 1 63.84 101 TYR B N 1
ATOM 1771 C CA . TYR B 1 101 ? 16.578 -18.859 -4.582 1 63.84 101 TYR B CA 1
ATOM 1772 C C . TYR B 1 101 ? 18.062 -18.688 -4.312 1 63.84 101 TYR B C 1
ATOM 1774 O O . TYR B 1 101 ? 18.812 -18.234 -5.18 1 63.84 101 TYR B O 1
ATOM 1782 N N . GLY B 1 102 ? 18.5 -18.562 -3.117 1 76.25 102 GLY B N 1
ATOM 1783 C CA . GLY B 1 102 ? 19.875 -18.688 -2.68 1 76.25 102 GLY B CA 1
ATOM 1784 C C . GLY B 1 102 ? 20.422 -17.438 -2.023 1 76.25 102 GLY B C 1
ATOM 1785 O O . GLY B 1 102 ? 19.719 -16.75 -1.291 1 76.25 102 GLY B O 1
ATOM 1786 N N . VAL B 1 103 ? 21.656 -17.078 -2.193 1 80.56 103 VAL B N 1
ATOM 1787 C CA . VAL B 1 103 ? 22.422 -16.047 -1.523 1 80.56 103 VAL B CA 1
ATOM 1788 C C . VAL B 1 103 ? 21.875 -14.672 -1.892 1 80.56 103 VAL B C 1
ATOM 1790 O O . VAL B 1 103 ? 21.797 -13.781 -1.041 1 80.56 103 VAL B O 1
ATOM 1793 N N . ALA B 1 104 ? 21.484 -14.523 -3.141 1 85.25 104 ALA B N 1
ATOM 1794 C CA . ALA B 1 104 ? 20.969 -13.227 -3.588 1 85.25 104 ALA B CA 1
ATOM 1795 C C . ALA B 1 104 ? 19.703 -12.852 -2.844 1 85.25 104 ALA B C 1
ATOM 1797 O O . ALA B 1 104 ? 19.516 -11.688 -2.477 1 85.25 104 ALA B O 1
ATOM 1798 N N . ALA B 1 105 ? 18.875 -13.805 -2.623 1 87.5 105 ALA B N 1
ATOM 1799 C CA . ALA B 1 105 ? 17.641 -13.562 -1.872 1 87.5 105 ALA B CA 1
ATOM 1800 C C . ALA B 1 105 ? 17.953 -13.164 -0.431 1 87.5 105 ALA B C 1
ATOM 1802 O O . ALA B 1 105 ? 17.312 -12.266 0.121 1 87.5 105 ALA B O 1
ATOM 1803 N N . THR B 1 106 ? 18.891 -13.875 0.106 1 91.19 106 THR B N 1
ATOM 1804 C CA . THR B 1 106 ? 19.281 -13.609 1.485 1 91.19 106 THR B CA 1
ATOM 1805 C C . THR B 1 106 ? 19.844 -12.195 1.622 1 91.19 106 THR B C 1
ATOM 1807 O O . THR B 1 106 ? 19.484 -11.469 2.557 1 91.19 106 THR B O 1
ATOM 1810 N N . VAL B 1 107 ? 20.641 -11.82 0.716 1 94.19 107 VAL B N 1
ATOM 1811 C CA . VAL B 1 107 ? 21.25 -10.492 0.75 1 94.19 107 VAL B CA 1
ATOM 1812 C C . VAL B 1 107 ? 20.172 -9.422 0.574 1 94.19 107 VAL B C 1
ATOM 1814 O O . VAL B 1 107 ? 20.172 -8.406 1.271 1 94.19 107 VAL B O 1
ATOM 1817 N N . ALA B 1 108 ? 19.234 -9.625 -0.333 1 95.69 108 ALA B N 1
ATOM 1818 C CA . ALA B 1 108 ? 18.141 -8.688 -0.564 1 95.69 108 ALA B CA 1
ATOM 1819 C C . ALA B 1 108 ? 17.328 -8.461 0.71 1 95.69 108 ALA B C 1
ATOM 1821 O O . ALA B 1 108 ? 17.078 -7.316 1.101 1 95.69 108 ALA B O 1
ATOM 1822 N N . PHE B 1 109 ? 17.078 -9.57 1.366 1 95.12 109 PHE B N 1
ATOM 1823 C CA . PHE B 1 109 ? 16.297 -9.477 2.598 1 95.12 109 PHE B CA 1
ATOM 1824 C C . PHE B 1 109 ? 17.094 -8.773 3.689 1 95.12 109 PHE B C 1
ATOM 1826 O O . PHE B 1 109 ? 16.531 -8.016 4.484 1 95.12 109 PHE B O 1
ATOM 1833 N N . ALA B 1 110 ? 18.328 -9.086 3.729 1 96.75 110 ALA B N 1
ATOM 1834 C CA . ALA B 1 110 ? 19.172 -8.453 4.727 1 96.75 110 ALA B CA 1
ATOM 1835 C C . ALA B 1 110 ? 19.234 -6.941 4.52 1 96.75 110 ALA B C 1
ATOM 1837 O O . ALA B 1 110 ? 19.172 -6.172 5.484 1 96.75 110 ALA B O 1
ATOM 1838 N N . LEU B 1 111 ? 19.328 -6.527 3.309 1 97.69 111 LEU B N 1
ATOM 1839 C CA . LEU B 1 111 ? 19.359 -5.102 2.996 1 97.69 111 LEU B CA 1
ATOM 1840 C C . LEU B 1 111 ? 18.031 -4.445 3.354 1 97.69 111 LEU B C 1
ATOM 1842 O O . LEU B 1 111 ? 18 -3.357 3.93 1 97.69 111 LEU B O 1
ATOM 1846 N N . GLN B 1 112 ? 17 -5.043 3.049 1 97.94 112 GLN B N 1
ATOM 1847 C CA . GLN B 1 112 ? 15.672 -4.504 3.34 1 97.94 112 GLN B CA 1
ATOM 1848 C C . GLN B 1 112 ? 15.414 -4.461 4.844 1 97.94 112 GLN B C 1
ATOM 1850 O O . GLN B 1 112 ? 14.836 -3.502 5.352 1 97.94 112 GLN B O 1
ATOM 1855 N N . ALA B 1 113 ? 15.883 -5.527 5.535 1 98 113 ALA B N 1
ATOM 1856 C CA . ALA B 1 113 ? 15.828 -5.5 6.992 1 98 113 ALA B CA 1
ATOM 1857 C C . ALA B 1 113 ? 16.688 -4.367 7.551 1 98 113 ALA B C 1
ATOM 1859 O O . ALA B 1 113 ? 16.297 -3.689 8.5 1 98 113 ALA B O 1
ATOM 1860 N N . GLY B 1 114 ? 17.812 -4.238 6.969 1 98.56 114 GLY B N 1
ATOM 1861 C CA . GLY B 1 114 ? 18.672 -3.135 7.359 1 98.56 114 GLY B CA 1
ATOM 1862 C C . GLY B 1 114 ? 18.016 -1.777 7.195 1 98.56 114 GLY B C 1
ATOM 1863 O O . GLY B 1 114 ? 18.219 -0.883 8.023 1 98.56 114 GLY B O 1
ATOM 1864 N N . ALA B 1 115 ? 17.297 -1.609 6.152 1 98.81 115 ALA B N 1
ATOM 1865 C CA . ALA B 1 115 ? 16.578 -0.363 5.926 1 98.81 115 ALA B CA 1
ATOM 1866 C C . ALA B 1 115 ? 15.586 -0.092 7.059 1 98.81 115 ALA B C 1
ATOM 1868 O O . ALA B 1 115 ? 15.516 1.025 7.574 1 98.81 115 ALA B O 1
ATOM 1869 N N . ALA B 1 116 ? 14.867 -1.137 7.441 1 98.25 116 ALA B N 1
ATOM 1870 C CA . ALA B 1 116 ? 13.891 -1.009 8.531 1 98.25 116 ALA B CA 1
ATOM 1871 C C . ALA B 1 116 ? 14.586 -0.646 9.844 1 98.25 116 ALA B C 1
ATOM 1873 O O . ALA B 1 116 ? 14.094 0.199 10.594 1 98.25 116 ALA B O 1
ATOM 1874 N N . VAL B 1 117 ? 15.656 -1.232 10.078 1 98.25 117 VAL B N 1
ATOM 1875 C CA . VAL B 1 117 ? 16.406 -0.975 11.305 1 98.25 117 VAL B CA 1
ATOM 1876 C C . VAL B 1 117 ? 16.922 0.461 11.305 1 98.25 117 VAL B C 1
ATOM 1878 O O . VAL B 1 117 ? 16.781 1.18 12.297 1 98.25 117 VAL B O 1
ATOM 1881 N N . CYS B 1 118 ? 17.484 0.899 10.203 1 98.56 118 CYS B N 1
ATOM 1882 C CA . CYS B 1 118 ? 18 2.262 10.086 1 98.56 118 CYS B CA 1
ATOM 1883 C C . CYS B 1 118 ? 16.891 3.277 10.375 1 98.56 118 CYS B C 1
ATOM 1885 O O . CYS B 1 118 ? 17.109 4.23 11.133 1 98.56 118 CYS B O 1
ATOM 1887 N N . PHE B 1 119 ? 15.797 3.062 9.844 1 98.31 119 PHE B N 1
ATOM 1888 C CA . PHE B 1 119 ? 14.727 4.039 10.031 1 98.31 119 PHE B CA 1
ATOM 1889 C C . PHE B 1 119 ? 14.156 3.957 11.438 1 98.31 119 PHE B C 1
ATOM 1891 O O . PHE B 1 119 ? 13.805 4.977 12.031 1 98.31 119 PHE B O 1
ATOM 1898 N N . ALA B 1 120 ? 14.008 2.754 11.969 1 97.25 120 ALA B N 1
ATOM 1899 C CA . ALA B 1 120 ? 13.547 2.604 13.344 1 97.25 120 ALA B CA 1
ATOM 1900 C C . ALA B 1 120 ? 14.477 3.33 14.32 1 97.25 120 ALA B C 1
ATOM 1902 O O . ALA B 1 120 ? 14.016 4 15.242 1 97.25 120 ALA B O 1
ATOM 1903 N N . VAL B 1 121 ? 15.742 3.176 14.141 1 96.62 121 VAL B N 1
ATOM 1904 C CA . VAL B 1 121 ? 16.719 3.832 14.992 1 96.62 121 VAL B CA 1
ATOM 1905 C C . VAL B 1 121 ? 16.609 5.348 14.836 1 96.62 121 VAL B C 1
ATOM 1907 O O . VAL B 1 121 ? 16.719 6.09 15.812 1 96.62 121 VAL B O 1
ATOM 1910 N N . HIS B 1 122 ? 16.406 5.758 13.594 1 96.5 122 HIS B N 1
ATOM 1911 C CA . HIS B 1 122 ? 16.234 7.184 13.328 1 96.5 122 HIS B CA 1
ATOM 1912 C C . HIS B 1 122 ? 15.023 7.734 14.07 1 96.5 122 HIS B C 1
ATOM 1914 O O . HIS B 1 122 ? 15.078 8.828 14.633 1 96.5 122 HIS B O 1
ATOM 1920 N N . LEU B 1 123 ? 13.969 7.016 14.07 1 93.88 123 LEU B N 1
ATOM 1921 C CA . LEU B 1 123 ? 12.695 7.492 14.594 1 93.88 123 LEU B CA 1
ATOM 1922 C C . LEU B 1 123 ? 12.625 7.32 16.109 1 93.88 123 LEU B C 1
ATOM 1924 O O . LEU B 1 123 ? 11.852 8.008 16.781 1 93.88 123 LEU B O 1
ATOM 1928 N N . TRP B 1 124 ? 13.383 6.465 16.656 1 92.75 124 TRP B N 1
ATOM 1929 C CA . TRP B 1 124 ? 13.25 5.988 18.031 1 92.75 124 TRP B CA 1
ATOM 1930 C C . TRP B 1 124 ? 13.25 7.156 19.016 1 92.75 124 TRP B C 1
ATOM 1932 O O . TRP B 1 124 ? 12.391 7.234 19.891 1 92.75 124 TRP B O 1
ATOM 1942 N N . PRO B 1 125 ? 14.133 8.172 18.922 1 89.88 125 PRO B N 1
ATOM 1943 C CA . PRO B 1 125 ? 14.18 9.281 19.875 1 89.88 125 PRO B CA 1
ATOM 1944 C C . PRO B 1 125 ? 12.992 10.227 19.75 1 89.88 125 PRO B C 1
ATOM 1946 O O . PRO B 1 125 ? 12.727 11.023 20.656 1 89.88 125 PRO B O 1
ATOM 1949 N N . ARG B 1 126 ? 12.289 10.102 18.656 1 88.06 126 ARG B N 1
ATOM 1950 C CA . ARG B 1 126 ? 11.219 11.055 18.391 1 88.06 126 ARG B CA 1
ATOM 1951 C C . ARG B 1 126 ? 9.867 10.477 18.797 1 88.06 126 ARG B C 1
ATOM 1953 O O . ARG B 1 126 ? 8.859 11.195 18.828 1 88.06 126 ARG B O 1
ATOM 1960 N N . VAL B 1 127 ? 9.844 9.242 19 1 85.25 127 VAL B N 1
ATOM 1961 C CA . VAL B 1 127 ? 8.602 8.594 19.422 1 85.25 127 VAL B CA 1
ATOM 1962 C C . VAL B 1 127 ? 8.516 8.578 20.938 1 85.25 127 VAL B C 1
ATOM 1964 O O . VAL B 1 127 ? 9.102 7.711 21.594 1 85.25 127 VAL B O 1
ATOM 1967 N N . LYS B 1 128 ? 7.949 9.617 21.5 1 76.88 128 LYS B N 1
ATOM 1968 C CA . LYS B 1 128 ? 7.824 9.766 22.953 1 76.88 128 LYS B CA 1
ATOM 1969 C C . LYS B 1 128 ? 6.363 9.961 23.359 1 76.88 128 LYS B C 1
ATOM 1971 O O . LYS B 1 128 ? 5.555 10.453 22.562 1 76.88 128 LYS B O 1
ATOM 1976 N N . ALA B 1 129 ? 6.082 9.297 24.422 1 69.5 129 ALA B N 1
ATOM 1977 C CA . ALA B 1 129 ? 4.75 9.492 24.984 1 69.5 129 ALA B CA 1
ATOM 1978 C C . ALA B 1 129 ? 4.508 10.969 25.297 1 69.5 129 ALA B C 1
ATOM 1980 O O . ALA B 1 129 ? 5.445 11.703 25.625 1 69.5 129 ALA B O 1
ATOM 1981 N N . PHE B 1 130 ? 3.252 11.414 24.828 1 59.97 130 PHE B N 1
ATOM 1982 C CA . PHE B 1 130 ? 2.895 12.758 25.266 1 59.97 130 PHE B CA 1
ATOM 1983 C C . PHE B 1 130 ? 3.156 12.938 26.75 1 59.97 130 PHE B C 1
ATOM 1985 O O . PHE B 1 130 ? 2.801 12.078 27.562 1 59.97 130 PHE B O 1
ATOM 1992 N N . GLY B 1 131 ? 3.787 14.008 27.078 1 56.34 131 GLY B N 1
ATOM 1993 C CA . GLY B 1 131 ? 4.035 14.359 28.469 1 56.34 131 GLY B CA 1
ATOM 1994 C C . GLY B 1 131 ? 5.277 13.703 29.031 1 56.34 131 GLY B C 1
ATOM 1995 O O . GLY B 1 131 ? 5.664 13.984 30.172 1 56.34 131 GLY B O 1
ATOM 1996 N N . ALA B 1 132 ? 5.84 12.789 28.359 1 50 132 ALA B N 1
ATOM 1997 C CA . ALA B 1 132 ? 7 12.156 28.984 1 50 132 ALA B CA 1
ATOM 1998 C C . ALA B 1 132 ? 8.266 12.969 28.734 1 50 132 ALA B C 1
ATOM 2000 O O . ALA B 1 132 ? 8.383 13.656 27.719 1 50 132 ALA B O 1
#

Secondary structure (DSSP, 8-state):
--HHHHHHHHHHHHHHHHHHHHHHHHHHHHHS---TTHHHHHHHHHIIIIIIIIIHHHHHHHHHHSPPPTTSS--S-HHHHHHHHHHHHHHHHHHHHH-SSSHHHHHHHHHHHHHHHHHHHHHGGG---TT-/--HHHHHHHHHHHHHHHHHHHHHHHHHHHHHS---TTHHHHHHHHHIIIIIIIIIHHHHHHHHHHSPPPTTSS--S-HHHHHHHHHHHHHHHHHHHHH-SSSHHHHHHHHHHHHHHHHHHHHHGGG---TT-